Protein AF-A0A220U8T1-F1 (afdb_monomer_lite)

Sequence (322 aa):
MRNLFYLCVEGDVNKTYEYLNGLKDKTKEQAEIEKKYYSRFYQYNPDYKVSHADKWIENVINEYRYYFVEVLTKKVERSAAGANLLKRLNCYLPKDKKGTNMKGTEENLKTIFNEKGLYFIGGKVEPHYGPFIWKTTDKKTYHVDIPDTREMVQVCFLDDFLMLSWLHFATFGKVYAGGWAKEDALYCILPNYRDKLDTDVFLVSFLKHEAQHYSDYKQFPKLKGHDLEYRAKLVELIYYSDYEFMKKLLIEAVNNSNPHNYAAFIILKRLSKHFFSTDAEKRIEKWTEINYDKIRSFARKLFNEHTSMLQSQDVHTVESVI

Organism: NCBI:txid2017483

Radius of gyration: 21.33 Å; chains: 1; bounding box: 53×57×54 Å

Foldseek 3Di:
DLVLLVVCVLLALVVSLVVLVPDPDDDPVSVVVNVLCCQQAPDPNHPQFDDDPDVLVRQLLVLQSVLSSCRRHVVDDQVVSLVVSLVSLQVSADPVQRDPHDVSSQVRVQVVLVVVQKGKDWDDPPPHTWMKIAHDWDWDWDFADFLPDTDTFIEIATDHTPGQTSSCVSRVNPDGDQWAEDLHHTYGPCVVDVVPCVHCVNNQVRVRLRVLLNVLCVQQVQADLQLSLLLSLLSSLQPHPDCPSVLVLLSLCDPDPDNNNVSSVVLQQQVCCVQPVDRHDNDSVSVRVDDSVVSNVVSSVVNVVSVVVCVVDDSHHDHDDD

pLDDT: mean 94.67, std 5.96, range [52.28, 98.81]

Secondary structure (DSSP, 8-state):
-HHHHHGGGGS-SHHHHHHHHT-SS--HHHHHHHHHHIIIIISSS-S-----SSHHHHHHHHHHHHHHHHHHTTSS-HHHHHHHHHHHHGGGS-GGG--SSHHHHHHHHHHHHHHTT-EEE-SEETTEE--EEEEEEEEEEEEEE-SS-EEEEEEEEEEEEEEEHHHHHHTTTSS---EEE-SS-EEEEGGGTTT-TTSHHHIIIIIIHHHHHHHHHHH-TT--HHHHHHHHHHHHHHH-SSTHHHHHHHHH---SS-HHHHHHHHHHHHHHHHHHSSS----HHHHHTS-HHHHHHHHHHHHHHHHHHHHTS-TTT-----

Structure (mmCIF, N/CA/C/O backbone):
data_AF-A0A220U8T1-F1
#
_entry.id   AF-A0A220U8T1-F1
#
loop_
_atom_site.group_PDB
_atom_site.id
_atom_site.type_symbol
_atom_site.label_atom_id
_atom_site.label_alt_id
_atom_site.label_comp_id
_atom_site.label_asym_id
_atom_site.label_entity_id
_atom_site.label_seq_id
_atom_site.pdbx_PDB_ins_code
_atom_site.Cartn_x
_atom_site.Cartn_y
_atom_site.Cartn_z
_atom_site.occupancy
_atom_site.B_iso_or_equiv
_atom_site.auth_seq_id
_atom_site.auth_comp_id
_atom_site.auth_asym_id
_atom_site.auth_atom_id
_atom_site.pdbx_PDB_model_num
ATOM 1 N N . MET A 1 1 ? 7.478 18.170 -3.878 1.00 52.28 1 MET A N 1
ATOM 2 C CA . MET A 1 1 ? 6.360 17.931 -2.935 1.00 52.28 1 MET A CA 1
ATOM 3 C C . MET A 1 1 ? 6.085 16.467 -2.622 1.00 52.28 1 MET A C 1
ATOM 5 O O . MET A 1 1 ? 6.129 16.144 -1.449 1.00 52.28 1 MET A O 1
ATOM 9 N N . ARG A 1 2 ? 5.832 15.567 -3.593 1.00 53.75 2 ARG A N 1
ATOM 10 C CA . ARG A 1 2 ? 5.655 14.125 -3.280 1.00 53.75 2 ARG A CA 1
ATOM 11 C C . ARG A 1 2 ? 6.823 13.554 -2.461 1.00 53.75 2 ARG A C 1
ATOM 13 O O . ARG A 1 2 ? 6.584 12.870 -1.478 1.00 53.75 2 ARG A O 1
ATOM 20 N N . ASN A 1 3 ? 8.054 13.968 -2.776 1.00 63.06 3 ASN A N 1
ATOM 21 C CA . ASN A 1 3 ? 9.274 13.616 -2.031 1.00 63.06 3 ASN A CA 1
ATOM 22 C C . ASN A 1 3 ? 9.232 13.969 -0.534 1.00 63.06 3 ASN A C 1
ATOM 24 O O . ASN A 1 3 ? 9.849 13.268 0.254 1.00 63.06 3 ASN A O 1
ATOM 28 N N . LEU A 1 4 ? 8.480 15.001 -0.131 1.00 74.00 4 LEU A N 1
ATOM 29 C CA . LEU A 1 4 ? 8.313 15.364 1.279 1.00 74.00 4 LEU A CA 1
ATOM 30 C C . LEU A 1 4 ? 7.499 14.303 2.028 1.00 74.00 4 LEU A C 1
ATOM 32 O O . LEU A 1 4 ? 7.885 13.870 3.105 1.00 74.00 4 LEU A O 1
ATOM 36 N N . PHE A 1 5 ? 6.384 13.860 1.444 1.00 78.81 5 PHE A N 1
ATOM 37 C CA . PHE A 1 5 ? 5.487 12.896 2.082 1.00 78.81 5 PHE A CA 1
ATOM 38 C C . PHE A 1 5 ? 6.052 11.476 2.105 1.00 78.81 5 PHE A C 1
ATOM 40 O O . PHE A 1 5 ? 5.658 10.690 2.962 1.00 78.81 5 PHE A O 1
ATOM 47 N N . TYR A 1 6 ? 7.012 11.154 1.234 1.00 68.44 6 TYR A N 1
ATOM 48 C CA . TYR A 1 6 ? 7.736 9.884 1.318 1.00 68.44 6 TYR A CA 1
ATOM 49 C C . TYR A 1 6 ? 8.536 9.745 2.622 1.00 68.44 6 TYR A C 1
ATOM 51 O O . TYR A 1 6 ? 8.710 8.629 3.101 1.00 68.44 6 TYR A O 1
ATOM 59 N N . LEU A 1 7 ? 8.917 10.854 3.272 1.00 70.50 7 LEU A N 1
ATOM 60 C CA . LEU A 1 7 ? 9.524 10.815 4.608 1.00 70.50 7 LEU A CA 1
ATOM 61 C C . LEU A 1 7 ? 8.557 10.279 5.680 1.00 70.50 7 LEU A C 1
ATOM 63 O O . LEU A 1 7 ? 9.004 9.769 6.701 1.00 70.50 7 LEU A O 1
ATOM 67 N N . CYS A 1 8 ? 7.241 10.345 5.442 1.00 77.38 8 CYS A N 1
ATOM 68 C CA . CYS A 1 8 ? 6.230 9.789 6.342 1.00 77.38 8 CYS A CA 1
ATOM 69 C C . CYS A 1 8 ? 6.043 8.270 6.182 1.00 77.38 8 CYS A C 1
ATOM 71 O O . CYS A 1 8 ? 5.383 7.669 7.026 1.00 77.38 8 CYS A O 1
ATOM 73 N N . VAL A 1 9 ? 6.583 7.634 5.130 1.00 73.25 9 VAL A N 1
ATOM 74 C CA . VAL A 1 9 ? 6.367 6.197 4.839 1.00 73.25 9 VAL A CA 1
ATOM 75 C C . VAL A 1 9 ? 6.957 5.291 5.923 1.00 73.25 9 VAL A C 1
ATOM 77 O O . VAL A 1 9 ? 6.465 4.190 6.140 1.00 73.25 9 VAL A O 1
ATOM 80 N N . GLU A 1 10 ? 7.936 5.776 6.686 1.00 75.50 10 GLU A N 1
ATOM 81 C CA . GLU A 1 10 ? 8.475 5.070 7.858 1.00 75.50 10 GLU A CA 1
ATOM 82 C C . GLU A 1 10 ? 7.547 5.129 9.091 1.00 75.50 10 GLU A C 1
ATOM 84 O O . GLU A 1 10 ? 7.872 4.585 10.148 1.00 75.50 10 GLU A O 1
ATOM 89 N N . GLY A 1 11 ? 6.393 5.796 8.986 1.00 80.25 11 GLY A N 1
ATOM 90 C CA . GLY A 1 11 ? 5.457 5.971 10.094 1.00 80.25 11 GLY A CA 1
ATOM 91 C C . GLY A 1 11 ? 5.941 6.973 11.144 1.00 80.25 11 GLY A C 1
ATOM 92 O O . GLY A 1 11 ? 5.640 6.795 12.324 1.00 80.25 11 GLY A O 1
ATOM 93 N N . ASP A 1 12 ? 6.691 7.997 10.722 1.00 86.56 12 ASP A N 1
ATOM 94 C CA . ASP A 1 12 ? 7.224 9.080 11.557 1.00 86.56 12 ASP A CA 1
ATOM 95 C C . ASP A 1 12 ? 7.016 10.438 10.866 1.00 86.56 12 ASP A C 1
ATOM 97 O O . ASP A 1 12 ? 7.555 10.689 9.787 1.00 86.56 12 ASP A O 1
ATOM 101 N N . VAL A 1 13 ? 6.228 11.323 11.483 1.00 92.25 13 VAL A N 1
ATOM 102 C CA . VAL A 1 13 ? 5.974 12.671 10.941 1.00 92.25 13 VAL A CA 1
ATOM 103 C C . VAL A 1 13 ? 6.952 13.722 11.464 1.00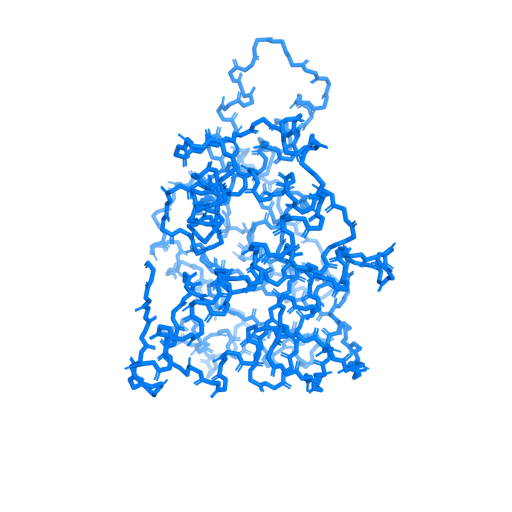 92.25 13 VAL A C 1
ATOM 105 O O . VAL A 1 13 ? 7.025 14.801 10.876 1.00 92.25 13 VAL A O 1
ATOM 108 N N . ASN A 1 14 ? 7.742 13.420 12.502 1.00 91.62 14 ASN A N 1
ATOM 109 C CA . ASN A 1 14 ? 8.670 14.382 13.103 1.00 91.62 14 ASN A CA 1
ATOM 110 C C . ASN A 1 14 ? 9.736 14.817 12.105 1.00 91.62 14 ASN A C 1
ATOM 112 O O . ASN A 1 14 ? 9.895 16.011 11.889 1.00 91.62 14 ASN A O 1
ATOM 116 N N . LYS A 1 15 ? 10.365 13.871 11.393 1.00 86.75 15 LYS A N 1
ATOM 117 C CA . LYS A 1 15 ? 11.358 14.189 10.349 1.00 86.75 15 LYS A CA 1
ATOM 118 C C . LYS A 1 15 ? 10.799 15.132 9.282 1.00 86.75 15 LYS A C 1
ATOM 120 O O . LYS A 1 15 ? 11.483 16.038 8.816 1.00 86.75 15 LYS A O 1
ATOM 125 N N . THR A 1 16 ? 9.542 14.915 8.893 1.00 88.44 16 THR A N 1
ATOM 126 C CA . THR A 1 16 ? 8.865 15.742 7.884 1.00 88.44 16 THR A CA 1
ATOM 127 C C . THR A 1 16 ? 8.618 17.151 8.418 1.00 88.44 16 THR A C 1
ATOM 129 O O . THR A 1 16 ? 8.882 18.133 7.725 1.00 88.44 16 THR A O 1
ATOM 132 N N . TYR A 1 17 ? 8.140 17.258 9.659 1.00 91.56 17 TYR A N 1
ATOM 133 C CA . TYR A 1 17 ? 7.878 18.538 10.305 1.00 91.56 17 TYR A CA 1
ATOM 134 C C . TYR A 1 17 ? 9.164 19.319 10.613 1.00 91.56 17 TYR A C 1
ATOM 136 O O . TYR A 1 17 ? 9.230 20.508 10.325 1.00 91.56 17 TYR A O 1
ATOM 144 N N . GLU A 1 18 ? 10.206 18.660 11.121 1.00 90.69 18 GLU A N 1
ATOM 145 C CA . GLU A 1 18 ? 11.529 19.243 11.376 1.00 90.69 18 GLU A CA 1
ATOM 146 C C . GLU A 1 18 ? 12.173 19.761 10.091 1.00 90.69 18 GLU A C 1
ATOM 148 O O . GLU A 1 18 ? 12.676 20.884 10.071 1.00 90.69 18 GLU A O 1
ATOM 153 N N . TYR A 1 19 ? 12.099 18.980 9.005 1.00 89.56 19 TYR A N 1
ATOM 154 C CA . TYR A 1 19 ? 12.562 19.417 7.691 1.00 89.56 19 TYR A CA 1
ATOM 155 C C . TYR A 1 19 ? 11.857 20.703 7.262 1.00 89.56 19 TYR A C 1
ATOM 157 O O . TYR A 1 19 ? 12.528 21.659 6.887 1.00 89.56 19 TYR A O 1
ATOM 165 N N . LEU A 1 20 ? 10.521 20.741 7.344 1.00 90.56 20 LEU A N 1
ATOM 166 C CA . LEU A 1 20 ? 9.751 21.933 6.996 1.00 90.56 20 LEU A CA 1
ATOM 167 C C . LEU A 1 20 ? 10.155 23.113 7.876 1.00 90.56 20 LEU A C 1
ATOM 169 O O . LEU A 1 20 ? 10.501 24.162 7.345 1.00 90.56 20 LEU A O 1
ATOM 173 N N . ASN A 1 21 ? 10.173 22.931 9.195 1.00 91.38 21 ASN A N 1
ATOM 174 C CA . ASN A 1 21 ? 10.490 23.981 10.155 1.00 91.38 21 ASN A CA 1
ATOM 175 C C . ASN A 1 21 ? 11.893 24.575 9.932 1.00 91.38 21 ASN A C 1
ATOM 177 O O . ASN A 1 21 ? 12.065 25.786 10.043 1.00 91.38 21 ASN A O 1
ATOM 181 N N . GLY A 1 22 ? 12.870 23.745 9.550 1.00 90.06 22 GLY A N 1
ATOM 182 C CA . GLY A 1 22 ? 14.255 24.148 9.293 1.00 90.06 22 GLY A CA 1
ATOM 183 C C . GLY A 1 22 ? 14.507 24.894 7.975 1.00 90.06 22 GLY A C 1
ATOM 184 O O . GLY A 1 22 ? 15.623 25.371 7.757 1.00 90.06 22 GLY A O 1
ATOM 185 N N . LEU A 1 23 ? 13.515 25.016 7.085 1.00 90.56 23 LEU A N 1
ATOM 186 C CA . LEU A 1 23 ? 13.660 25.780 5.842 1.00 90.56 23 LEU A CA 1
ATOM 187 C C . LEU A 1 23 ? 13.737 27.286 6.135 1.00 90.56 23 LEU A C 1
ATOM 189 O O . LEU A 1 23 ? 12.802 27.856 6.698 1.00 90.56 23 LEU A O 1
ATOM 193 N N . LYS A 1 24 ? 14.828 27.934 5.700 1.00 88.12 24 LYS A N 1
ATOM 194 C CA . LYS A 1 24 ? 15.018 29.391 5.827 1.00 88.12 24 LYS A CA 1
ATOM 195 C C . LYS A 1 24 ? 14.052 30.179 4.938 1.00 88.12 24 LYS A C 1
ATOM 197 O O . LYS A 1 24 ? 13.392 31.089 5.423 1.00 88.12 24 LYS A O 1
ATOM 202 N N . ASP A 1 25 ? 13.923 29.768 3.678 1.00 90.38 25 ASP A N 1
ATOM 203 C CA . ASP A 1 25 ? 13.037 30.387 2.691 1.00 90.38 25 ASP A CA 1
ATOM 204 C C . ASP A 1 25 ? 11.960 29.382 2.271 1.00 90.38 25 ASP A C 1
ATOM 206 O O . ASP A 1 25 ? 12.201 28.467 1.479 1.00 90.38 25 ASP A O 1
ATOM 210 N N . LYS A 1 26 ? 10.761 29.523 2.844 1.00 90.50 26 LYS A N 1
ATOM 211 C CA . LYS A 1 26 ? 9.611 28.664 2.536 1.00 90.50 26 LYS A CA 1
ATOM 212 C C . LYS A 1 26 ? 8.804 29.256 1.391 1.00 90.50 26 LYS A C 1
ATOM 214 O O . LYS A 1 26 ? 8.411 30.421 1.416 1.00 90.50 26 LYS A O 1
ATOM 219 N N . THR A 1 27 ? 8.461 28.419 0.420 1.00 92.50 27 THR A N 1
ATOM 220 C CA . THR A 1 27 ? 7.348 28.717 -0.489 1.00 92.50 27 THR A CA 1
ATOM 221 C C . THR A 1 27 ? 6.040 28.822 0.306 1.00 92.50 27 THR A C 1
ATOM 223 O O . THR A 1 27 ? 5.907 28.232 1.383 1.00 92.50 27 THR A O 1
ATOM 226 N N . LYS A 1 28 ? 5.039 29.530 -0.236 1.00 92.50 28 LYS A N 1
ATOM 227 C CA . LYS A 1 28 ? 3.704 29.640 0.391 1.00 92.50 28 LYS A CA 1
ATOM 228 C C . LYS A 1 28 ? 3.121 28.268 0.733 1.00 92.50 28 LYS A C 1
ATOM 230 O O . LYS A 1 28 ? 2.633 28.049 1.835 1.00 92.50 28 LYS A O 1
ATOM 235 N N . GLU A 1 29 ? 3.256 27.328 -0.191 1.00 90.06 29 GLU A N 1
ATOM 236 C CA . GLU A 1 29 ? 2.769 25.965 -0.024 1.00 90.06 29 GLU A CA 1
ATOM 237 C C . GLU A 1 29 ? 3.492 25.202 1.097 1.00 90.06 29 GLU A C 1
ATOM 239 O O . GLU A 1 29 ? 2.848 24.523 1.894 1.00 90.06 29 GLU A O 1
ATOM 244 N N . GLN A 1 30 ? 4.816 25.342 1.223 1.00 91.31 30 GLN A N 1
ATOM 245 C CA . GLN A 1 30 ? 5.562 24.730 2.331 1.00 91.31 30 GLN A CA 1
ATOM 246 C C . GLN A 1 30 ? 5.125 25.288 3.690 1.00 91.31 30 GLN A C 1
ATOM 248 O O . GLN A 1 30 ? 4.939 24.509 4.623 1.00 91.31 30 GLN A O 1
ATOM 253 N N . ALA A 1 31 ? 4.905 26.603 3.789 1.00 93.19 31 ALA A N 1
ATOM 254 C CA . ALA A 1 31 ? 4.410 27.234 5.013 1.00 93.19 31 ALA A CA 1
ATOM 255 C C . ALA A 1 31 ? 2.987 26.758 5.376 1.00 93.19 31 ALA A C 1
ATOM 257 O O . ALA A 1 31 ? 2.676 26.513 6.543 1.00 93.19 31 ALA A O 1
ATOM 258 N N . GLU A 1 32 ? 2.115 26.564 4.382 1.00 94.06 32 GLU A N 1
ATOM 259 C CA . GLU A 1 32 ? 0.779 26.000 4.601 1.00 94.06 32 GLU A CA 1
ATOM 260 C C . GLU A 1 32 ? 0.827 24.542 5.072 1.00 94.06 32 GLU A C 1
ATOM 262 O O . GLU A 1 32 ? 0.078 24.157 5.974 1.00 94.06 32 GLU A O 1
ATOM 267 N N . ILE A 1 33 ? 1.698 23.720 4.479 1.00 92.50 33 ILE A N 1
ATOM 268 C CA . ILE A 1 33 ? 1.875 22.319 4.878 1.00 92.50 33 ILE A CA 1
ATOM 269 C C . ILE A 1 33 ? 2.430 22.236 6.304 1.00 92.50 33 ILE A C 1
ATOM 271 O O . ILE A 1 33 ? 1.909 21.467 7.110 1.00 92.50 33 ILE A O 1
ATOM 275 N N . GLU A 1 34 ? 3.429 23.048 6.648 1.00 93.81 34 GLU A N 1
ATOM 276 C CA . GLU A 1 34 ? 3.973 23.144 8.007 1.00 93.81 34 GLU A CA 1
ATOM 277 C C . GLU A 1 34 ? 2.877 23.472 9.028 1.00 93.81 34 GLU A C 1
ATOM 279 O O . GLU A 1 34 ? 2.722 22.758 10.022 1.00 93.81 34 GLU A O 1
ATOM 284 N N . LYS A 1 35 ? 2.049 24.487 8.745 1.00 94.31 35 LYS A N 1
ATOM 285 C CA . LYS A 1 35 ? 0.913 24.852 9.600 1.00 94.31 35 LYS A CA 1
ATOM 286 C C . LYS A 1 35 ? -0.070 23.691 9.768 1.00 94.31 35 LYS A C 1
ATOM 288 O O . LYS A 1 35 ? -0.522 23.430 10.881 1.00 94.31 35 LYS A O 1
ATOM 293 N N . LYS A 1 36 ? -0.375 22.960 8.688 1.00 94.81 36 LYS A N 1
ATOM 294 C CA . LYS A 1 36 ? -1.242 21.770 8.738 1.00 94.81 36 LYS A CA 1
ATOM 295 C C . LYS A 1 36 ? -0.653 20.663 9.617 1.00 94.81 36 LYS A C 1
ATOM 297 O O . LYS A 1 36 ? -1.396 20.058 10.391 1.00 94.81 36 LYS A O 1
ATOM 302 N N . TYR A 1 37 ? 0.656 20.409 9.537 1.00 94.69 37 TYR A N 1
ATOM 303 C CA . TYR A 1 37 ? 1.330 19.458 10.430 1.00 94.69 37 TYR A CA 1
ATOM 304 C C . TYR A 1 37 ? 1.254 19.911 11.888 1.00 94.69 37 TYR A C 1
ATOM 306 O O . TYR A 1 37 ? 0.845 19.122 12.742 1.00 94.69 37 TYR A O 1
ATOM 314 N N . TYR A 1 38 ? 1.568 21.178 12.174 1.00 94.75 38 TYR A N 1
ATOM 315 C CA . TYR A 1 38 ? 1.462 21.727 13.526 1.00 94.75 38 TYR A CA 1
ATOM 316 C C . TYR A 1 38 ? 0.059 21.532 14.113 1.00 94.75 38 TYR A C 1
ATOM 318 O O . TYR A 1 38 ? -0.085 20.925 15.178 1.00 94.75 38 TYR A O 1
ATOM 326 N N . SER A 1 39 ? -0.977 21.953 13.383 1.00 94.88 39 SER A N 1
ATOM 327 C CA . SER A 1 39 ? -2.370 21.845 13.827 1.00 94.88 39 SER A CA 1
ATOM 328 C C . SER A 1 39 ? -2.835 20.406 14.046 1.00 94.88 39 SER A C 1
ATOM 330 O O . SER A 1 39 ? -3.569 20.151 14.994 1.00 94.88 39 SER A O 1
ATOM 332 N N . ARG A 1 40 ? -2.407 19.445 13.218 1.00 95.44 40 ARG A N 1
ATOM 333 C CA . ARG A 1 40 ? -2.836 18.042 13.349 1.00 95.44 40 ARG A CA 1
ATOM 334 C C . ARG A 1 40 ? -2.089 17.264 14.432 1.00 95.44 40 ARG A C 1
ATOM 336 O O . ARG A 1 40 ? -2.677 16.375 15.042 1.00 95.44 40 ARG A O 1
ATOM 343 N N . PHE A 1 41 ? -0.804 17.546 14.640 1.00 94.69 41 PHE A N 1
ATOM 344 C CA . PHE A 1 41 ? 0.081 16.656 15.405 1.00 94.69 41 PHE A CA 1
ATOM 345 C C . PHE A 1 41 ? 0.643 17.267 16.694 1.00 94.69 41 PHE A C 1
ATOM 347 O O . PHE A 1 41 ? 0.913 16.535 17.654 1.00 94.69 41 PHE A O 1
ATOM 354 N N . TYR A 1 42 ? 0.824 18.587 16.744 1.00 92.88 42 TYR A N 1
ATOM 355 C CA . TYR A 1 42 ? 1.622 19.236 17.793 1.00 92.88 42 TYR A CA 1
ATOM 356 C C . TYR A 1 42 ? 0.853 20.265 18.621 1.00 92.88 42 TYR A C 1
ATOM 358 O O . TYR A 1 42 ? 1.245 20.531 19.755 1.00 92.88 42 TYR A O 1
ATOM 366 N N . GLN A 1 43 ? -0.246 20.809 18.102 1.00 91.94 43 GLN A N 1
ATOM 367 C CA . GLN A 1 43 ? -1.081 21.762 18.827 1.00 91.94 43 GLN A CA 1
ATOM 368 C C . GLN A 1 43 ? -1.749 21.113 20.056 1.00 91.94 43 GLN A C 1
ATOM 370 O O . GLN A 1 43 ? -2.030 19.917 20.056 1.00 91.94 43 GLN A O 1
ATOM 375 N N . TYR A 1 44 ? -2.017 21.903 21.105 1.00 80.69 44 TYR A N 1
ATOM 376 C CA . TYR A 1 44 ? -2.601 21.418 22.368 1.00 80.69 44 TYR A CA 1
ATOM 377 C C . TYR A 1 44 ? -3.988 20.774 22.185 1.00 80.69 44 TYR A C 1
ATOM 379 O O . TYR A 1 44 ? -4.274 19.742 22.786 1.00 80.69 44 TYR A O 1
ATOM 387 N N . ASN A 1 45 ? -4.823 21.352 21.313 1.00 79.62 45 ASN A N 1
ATOM 388 C CA . ASN A 1 45 ? -6.090 20.769 20.873 1.00 79.62 45 ASN A CA 1
ATOM 389 C C . ASN A 1 45 ? -6.019 20.491 19.362 1.00 79.62 45 ASN A C 1
ATOM 391 O O . ASN A 1 45 ? -6.398 21.354 18.568 1.00 79.62 45 ASN A O 1
ATOM 395 N N . PRO A 1 46 ? -5.444 19.350 18.959 1.00 82.44 46 PRO A N 1
ATOM 396 C CA . PRO A 1 46 ? -5.125 19.090 17.564 1.00 82.44 46 PRO A CA 1
ATOM 397 C C . PRO A 1 46 ? -6.367 18.840 16.698 1.00 82.44 46 PRO A C 1
ATOM 399 O O . PRO A 1 46 ? -7.305 18.136 17.085 1.00 82.44 46 PRO A O 1
ATOM 402 N N . ASP A 1 47 ? -6.328 19.372 15.480 1.00 83.38 47 ASP A N 1
ATOM 403 C CA . ASP A 1 47 ? -7.389 19.249 14.482 1.00 83.38 47 ASP A CA 1
ATOM 404 C C . ASP A 1 47 ? -7.250 17.939 13.689 1.00 83.38 47 ASP A C 1
ATOM 406 O O . ASP A 1 47 ? -6.745 17.880 12.561 1.00 83.38 47 ASP A O 1
ATOM 410 N N . TYR A 1 48 ? -7.634 16.838 14.336 1.00 86.88 48 TYR A N 1
ATOM 411 C CA . TYR A 1 48 ? -7.726 15.530 13.690 1.00 86.88 48 TYR A CA 1
ATOM 412 C C . TYR A 1 48 ? -9.128 14.933 13.715 1.00 86.88 48 TYR A C 1
ATOM 414 O O . TYR A 1 48 ? -9.354 13.942 13.021 1.00 86.88 48 TYR A O 1
ATOM 422 N N . LYS A 1 49 ? -10.062 15.452 14.512 1.00 88.88 49 LYS A N 1
ATOM 423 C CA . LYS A 1 49 ? -11.368 14.806 14.681 1.00 88.88 49 LYS A CA 1
ATOM 424 C C . LYS A 1 49 ? -12.214 14.955 13.419 1.00 88.88 49 LYS A C 1
ATOM 426 O O . LYS A 1 49 ? -12.169 15.979 12.749 1.00 88.88 49 LYS A O 1
ATOM 431 N N . VAL A 1 50 ? -12.985 13.926 13.090 1.00 90.75 50 VAL A N 1
ATOM 432 C CA . VAL A 1 50 ? -14.092 14.052 12.130 1.00 90.75 50 VAL A CA 1
ATOM 433 C C . VAL A 1 50 ? -15.398 14.218 12.864 1.00 90.75 50 VAL A C 1
ATOM 435 O O . VAL A 1 50 ? -15.513 13.799 14.019 1.00 90.75 50 VAL A O 1
ATOM 438 N N . SER A 1 51 ? -16.383 14.752 12.145 1.00 90.19 51 SER A N 1
ATOM 439 C CA . SER A 1 51 ? -17.777 14.558 12.498 1.00 90.19 51 SER A CA 1
ATOM 440 C C . SER A 1 51 ? -18.451 13.567 11.554 1.00 90.19 51 SER A C 1
ATOM 442 O O . SER A 1 51 ? -18.136 13.517 10.365 1.00 90.19 51 SER A O 1
ATOM 444 N N . HIS A 1 52 ? -19.369 12.776 12.097 1.00 94.75 52 HIS A N 1
ATOM 445 C CA . HIS A 1 52 ? -20.222 11.864 11.354 1.00 94.75 52 HIS A CA 1
ATOM 446 C C . HIS A 1 52 ? -21.621 11.848 11.989 1.00 94.75 52 HIS A C 1
ATOM 448 O O . HIS A 1 52 ? -21.760 12.022 13.201 1.00 94.75 52 HIS A O 1
ATOM 454 N N . ALA A 1 53 ? -22.663 11.648 11.175 1.00 95.12 53 ALA A N 1
ATOM 455 C CA . ALA A 1 53 ? -24.052 11.661 11.649 1.00 95.12 53 ALA A CA 1
ATOM 456 C C . ALA A 1 53 ? -24.300 10.587 12.725 1.00 95.12 53 ALA A C 1
ATOM 458 O O . ALA A 1 53 ? -24.941 10.839 13.742 1.00 95.12 53 ALA A O 1
ATOM 459 N N . ASP A 1 54 ? -23.728 9.401 12.524 1.00 97.38 54 ASP A N 1
ATOM 460 C CA . ASP A 1 54 ? -23.659 8.360 13.545 1.00 97.38 54 ASP A CA 1
ATOM 461 C C . ASP A 1 54 ? -22.471 8.613 14.488 1.00 97.38 54 ASP A C 1
ATOM 463 O O . ASP A 1 54 ? -21.306 8.528 14.079 1.00 97.38 54 ASP A O 1
ATOM 467 N N . LYS A 1 55 ? -22.776 8.895 15.761 1.00 97.38 55 LYS A N 1
ATOM 468 C CA . LYS A 1 55 ? -21.780 9.191 16.799 1.00 97.38 55 LYS A CA 1
ATOM 469 C C . LYS A 1 55 ? -20.913 8.006 17.194 1.00 97.38 55 LYS A C 1
ATOM 471 O O . LYS A 1 55 ? -19.777 8.211 17.608 1.00 97.38 55 LYS A O 1
ATOM 476 N N . TRP A 1 56 ? -21.398 6.778 17.048 1.00 97.88 56 TRP A N 1
ATOM 477 C CA . TRP A 1 56 ? -20.568 5.604 17.293 1.00 97.88 56 TRP A CA 1
ATOM 478 C C . TRP A 1 56 ? -19.458 5.512 16.238 1.00 97.88 56 TRP A C 1
ATOM 480 O O . TRP A 1 56 ? -18.290 5.366 16.595 1.00 97.88 56 TRP A O 1
ATOM 490 N N . ILE A 1 57 ? -19.804 5.711 14.957 1.00 98.00 57 ILE A N 1
ATOM 491 C CA . ILE A 1 57 ? -18.831 5.745 13.849 1.00 98.00 57 ILE A CA 1
ATOM 492 C C . ILE A 1 57 ? -17.821 6.880 14.054 1.00 98.00 57 ILE A C 1
ATOM 494 O O . ILE A 1 57 ? -16.613 6.653 13.959 1.00 98.00 57 ILE A O 1
ATOM 498 N N . GLU A 1 58 ? -18.313 8.085 14.364 1.00 97.38 58 GLU A N 1
ATOM 499 C CA . GLU A 1 58 ? -17.485 9.263 14.655 1.00 97.38 58 GLU A CA 1
ATOM 500 C C . GLU A 1 58 ? -16.425 8.949 15.717 1.00 97.38 58 GLU A C 1
ATOM 502 O O . GLU A 1 58 ? -15.232 9.187 15.519 1.00 97.38 58 GLU A O 1
ATOM 507 N N . ASN A 1 59 ? -16.863 8.373 16.835 1.00 97.56 59 ASN A N 1
ATOM 508 C CA . ASN A 1 59 ? -16.002 8.108 17.973 1.00 97.56 59 ASN A CA 1
ATOM 509 C C . ASN A 1 59 ? -14.949 7.039 17.666 1.00 97.56 59 ASN A C 1
ATOM 511 O O . ASN A 1 59 ? -13.769 7.274 17.916 1.00 97.56 59 ASN A O 1
ATOM 515 N N . VAL A 1 60 ? -15.332 5.914 17.049 1.00 98.06 60 VAL A N 1
ATOM 516 C CA . VAL A 1 60 ? -14.383 4.846 16.686 1.00 98.06 60 VAL A CA 1
ATOM 517 C C . VAL A 1 60 ? -13.314 5.356 15.713 1.00 98.06 60 VAL A C 1
ATOM 519 O O . VAL A 1 60 ? -12.127 5.101 15.912 1.00 98.06 60 VAL A O 1
ATOM 522 N N . ILE A 1 61 ? -13.698 6.132 14.693 1.00 97.94 61 ILE A N 1
ATOM 523 C CA . ILE A 1 61 ? -12.743 6.759 13.763 1.00 97.94 61 ILE A CA 1
ATOM 524 C C . ILE A 1 61 ? -11.769 7.676 14.511 1.00 97.94 61 ILE A C 1
ATOM 526 O O . ILE A 1 61 ? -10.563 7.666 14.244 1.00 97.94 61 ILE A O 1
ATOM 530 N N . ASN A 1 62 ? -12.280 8.469 15.450 1.00 97.50 62 ASN A N 1
ATOM 531 C CA . ASN A 1 62 ? -11.468 9.406 16.212 1.00 97.50 62 ASN A CA 1
ATOM 532 C C . ASN A 1 62 ? -10.482 8.699 17.160 1.00 97.50 62 ASN A C 1
ATOM 534 O O . ASN A 1 62 ? -9.389 9.228 17.361 1.00 97.50 62 ASN A O 1
ATOM 538 N N . GLU A 1 63 ? -10.783 7.490 17.650 1.00 98.06 63 GLU A N 1
ATOM 539 C CA . GLU A 1 63 ? -9.820 6.684 18.418 1.00 98.06 63 GLU A CA 1
ATOM 540 C C . GLU A 1 63 ? -8.599 6.272 17.595 1.00 98.06 63 GLU A C 1
ATOM 542 O O . GLU A 1 63 ? -7.463 6.373 18.071 1.00 98.06 63 GLU A O 1
ATOM 547 N N . TYR A 1 64 ? -8.815 5.848 16.346 1.00 98.19 64 TYR A N 1
ATOM 548 C CA . TYR A 1 64 ? -7.717 5.543 15.430 1.00 98.19 64 TYR A CA 1
ATOM 549 C C . TYR A 1 64 ? -6.905 6.792 15.099 1.00 98.19 64 TYR A C 1
ATOM 551 O O . TYR A 1 64 ? -5.680 6.740 15.106 1.00 98.19 64 TYR A O 1
ATOM 559 N N . ARG A 1 65 ? -7.553 7.940 14.865 1.00 97.50 65 ARG A N 1
ATOM 560 C CA . ARG A 1 65 ? -6.836 9.196 14.584 1.00 97.50 65 ARG A CA 1
ATOM 561 C C . ARG A 1 65 ? -6.023 9.692 15.775 1.00 97.50 65 ARG A C 1
ATOM 563 O O . ARG A 1 65 ? -4.899 10.150 15.580 1.00 97.50 65 ARG A O 1
ATOM 570 N N . TYR A 1 66 ? -6.544 9.552 16.992 1.00 96.44 66 TYR A N 1
ATOM 571 C CA . TYR A 1 66 ? -5.774 9.829 18.202 1.00 96.44 66 TYR A CA 1
ATOM 572 C C . TYR A 1 66 ? -4.559 8.901 18.302 1.00 96.44 66 TYR A C 1
ATOM 574 O O . TYR A 1 66 ? -3.440 9.379 18.477 1.00 96.44 66 TYR A O 1
ATOM 582 N N . TYR A 1 67 ? -4.753 7.596 18.083 1.00 97.44 67 TYR A N 1
ATOM 583 C CA . TYR A 1 67 ? -3.653 6.633 18.017 1.00 97.44 67 TYR A CA 1
ATOM 584 C C . TYR A 1 67 ? -2.613 7.003 16.948 1.00 97.44 67 TYR A C 1
ATOM 586 O O . TYR A 1 67 ? -1.417 6.954 17.229 1.00 97.44 67 TYR A O 1
ATOM 594 N N . PHE A 1 68 ? -3.034 7.439 15.755 1.00 97.00 68 PHE A N 1
ATOM 595 C CA . PHE A 1 68 ? -2.114 7.891 14.708 1.00 97.00 68 PHE A CA 1
ATOM 596 C C . PHE A 1 68 ? -1.263 9.063 15.189 1.00 97.00 68 PHE A C 1
ATOM 598 O O . PHE A 1 68 ? -0.057 9.057 14.974 1.00 97.00 68 PHE A O 1
ATOM 605 N N . VAL A 1 69 ? -1.850 10.047 15.874 1.00 95.81 69 VAL A N 1
ATOM 606 C CA . VAL A 1 69 ? -1.076 11.154 16.450 1.00 95.81 69 VAL A CA 1
ATOM 607 C C . VAL A 1 69 ? -0.062 10.640 17.474 1.00 95.81 69 VAL A C 1
ATOM 609 O O . VAL A 1 69 ? 1.099 11.043 17.398 1.00 95.81 69 VAL A O 1
ATOM 612 N N . GLU A 1 70 ? -0.452 9.735 18.381 1.00 95.38 70 GLU A N 1
ATOM 613 C CA . GLU A 1 70 ? 0.452 9.142 19.382 1.00 95.38 70 GLU A CA 1
ATOM 614 C C . GLU A 1 70 ? 1.680 8.485 18.725 1.00 95.38 70 GLU A C 1
ATOM 616 O O . GLU A 1 70 ? 2.818 8.810 19.079 1.00 95.38 70 GLU A O 1
ATOM 621 N N . VAL A 1 71 ? 1.459 7.603 17.743 1.00 95.62 71 VAL A N 1
ATOM 622 C CA . VAL A 1 71 ? 2.538 6.800 17.144 1.00 95.62 71 VAL A CA 1
ATOM 623 C C . VAL A 1 71 ? 3.355 7.550 16.099 1.00 95.62 71 VAL A C 1
ATOM 625 O O . VAL A 1 71 ? 4.571 7.378 16.051 1.00 95.62 71 VAL A O 1
ATOM 628 N N . LEU A 1 72 ? 2.726 8.403 15.285 1.00 95.19 72 LEU A N 1
ATOM 629 C CA . LEU A 1 72 ? 3.417 9.139 14.222 1.00 95.19 72 LEU A CA 1
ATOM 630 C C . LEU A 1 72 ? 4.323 10.235 14.785 1.00 95.19 72 LEU A C 1
ATOM 632 O O . LEU A 1 72 ? 5.351 10.537 14.187 1.00 95.19 72 LEU A O 1
ATOM 636 N N . THR A 1 73 ? 3.960 10.819 15.930 1.00 94.38 73 THR A N 1
ATOM 637 C CA . THR A 1 73 ? 4.805 11.804 16.629 1.00 94.38 73 THR A CA 1
ATOM 638 C C . THR A 1 73 ? 5.779 11.163 17.613 1.00 94.38 73 THR A C 1
ATOM 640 O O . THR A 1 73 ? 6.566 11.876 18.231 1.00 94.38 73 THR A O 1
ATOM 643 N N . LYS A 1 74 ? 5.738 9.832 17.780 1.00 93.62 74 LYS A N 1
ATOM 644 C CA . LYS A 1 74 ? 6.543 9.082 18.760 1.00 93.62 74 LYS A CA 1
ATOM 645 C C . LYS A 1 74 ? 6.405 9.598 20.203 1.00 93.62 74 LYS A C 1
ATOM 647 O O . LYS A 1 74 ? 7.290 9.374 21.023 1.00 93.62 74 LYS A O 1
ATOM 652 N N . LYS A 1 75 ? 5.292 10.268 20.531 1.00 91.44 75 LYS A N 1
ATOM 653 C CA . LYS A 1 75 ? 4.986 10.723 21.901 1.00 91.44 75 LYS A CA 1
ATOM 654 C C . LYS A 1 75 ? 4.732 9.551 22.845 1.00 91.44 75 LYS A C 1
ATOM 656 O O . LYS A 1 75 ? 4.971 9.662 24.042 1.00 91.44 75 LYS A O 1
ATOM 661 N N . VAL A 1 76 ? 4.233 8.445 22.300 1.00 94.94 76 VAL A N 1
ATOM 662 C CA . VAL A 1 76 ? 3.986 7.196 23.018 1.00 94.94 76 VAL A CA 1
ATOM 663 C C . VAL A 1 76 ? 4.660 6.070 22.246 1.00 94.94 76 VAL A C 1
ATOM 665 O O . VAL A 1 76 ? 4.611 6.033 21.015 1.00 94.94 76 VAL A O 1
ATOM 668 N N . GLU A 1 77 ? 5.300 5.151 22.968 1.00 94.44 77 GLU A N 1
ATOM 669 C CA . GLU A 1 77 ? 5.886 3.954 22.369 1.00 94.44 77 GLU A CA 1
ATOM 670 C C . GLU A 1 77 ? 4.786 3.131 21.664 1.00 94.44 77 GLU A C 1
ATOM 672 O O . GLU A 1 77 ? 3.643 3.061 22.122 1.00 94.44 77 GLU A O 1
ATOM 677 N N . ARG A 1 78 ? 5.105 2.544 20.505 1.00 93.12 78 ARG A N 1
ATOM 678 C CA . ARG A 1 78 ? 4.128 1.928 19.597 1.00 93.12 78 ARG A CA 1
ATOM 679 C C . ARG A 1 78 ? 3.322 0.808 20.258 1.00 93.12 78 ARG A C 1
ATOM 681 O O . ARG A 1 78 ? 2.117 0.719 20.016 1.00 93.12 78 ARG A O 1
ATOM 688 N N . SER A 1 79 ? 3.954 -0.047 21.062 1.00 94.50 79 SER A N 1
ATOM 689 C CA . SER A 1 79 ? 3.264 -1.127 21.775 1.00 94.50 79 SER A CA 1
ATOM 690 C C . SER A 1 79 ? 2.307 -0.577 22.838 1.00 94.50 79 SER A C 1
ATOM 692 O O . SER A 1 79 ? 1.150 -1.002 22.890 1.00 94.50 79 SER A O 1
ATOM 694 N N . ALA A 1 80 ? 2.727 0.443 23.593 1.00 97.44 80 ALA A N 1
ATOM 695 C CA . ALA A 1 80 ? 1.882 1.115 24.579 1.00 97.44 80 ALA A CA 1
ATOM 696 C C . ALA A 1 80 ? 0.695 1.842 23.921 1.00 97.44 80 ALA A C 1
ATOM 698 O O . ALA A 1 80 ? -0.447 1.685 24.353 1.00 97.44 80 ALA A O 1
ATOM 699 N N . ALA A 1 81 ? 0.930 2.568 22.824 1.00 97.62 81 ALA A N 1
ATOM 700 C CA . ALA A 1 81 ? -0.126 3.208 22.042 1.00 97.62 81 ALA A CA 1
ATOM 701 C C . ALA A 1 81 ? -1.116 2.175 21.475 1.00 97.62 81 ALA A C 1
ATOM 703 O O . ALA A 1 81 ? -2.324 2.403 21.481 1.00 97.62 81 ALA A O 1
ATOM 704 N N . GLY A 1 82 ? -0.623 1.011 21.037 1.00 97.38 82 GLY A N 1
ATOM 705 C CA . GLY A 1 82 ? -1.458 -0.101 20.580 1.00 97.38 82 GLY A CA 1
ATOM 706 C C . GLY A 1 82 ? -2.339 -0.683 21.690 1.00 97.38 82 GLY A C 1
ATOM 707 O O . GLY A 1 82 ? -3.526 -0.926 21.466 1.00 97.38 82 GLY A O 1
ATOM 708 N N . ALA A 1 83 ? -1.796 -0.856 22.898 1.00 97.62 83 ALA A N 1
ATOM 709 C CA . ALA A 1 83 ? -2.562 -1.294 24.067 1.00 97.62 83 ALA A CA 1
ATOM 710 C C . ALA A 1 83 ? -3.623 -0.257 24.479 1.00 97.62 83 ALA A C 1
ATOM 712 O O . ALA A 1 83 ? -4.765 -0.613 24.787 1.00 97.62 83 ALA A O 1
ATOM 713 N N . ASN A 1 84 ? -3.277 1.032 24.420 1.00 98.19 84 ASN A N 1
ATOM 714 C CA . ASN A 1 84 ? -4.213 2.119 24.684 1.00 98.19 84 ASN A CA 1
ATOM 715 C C . ASN A 1 84 ? -5.342 2.156 23.646 1.00 98.19 84 ASN A C 1
ATOM 717 O O . ASN A 1 84 ? -6.509 2.245 24.029 1.00 98.19 84 ASN A O 1
ATOM 721 N N . LEU A 1 85 ? -5.019 2.026 22.353 1.00 98.50 85 LEU A N 1
ATOM 722 C CA . LEU A 1 85 ? -6.011 1.935 21.280 1.00 98.50 85 LEU A CA 1
ATOM 723 C C . LEU A 1 85 ? -6.970 0.766 21.523 1.00 98.50 85 LEU A C 1
ATOM 725 O O . LEU A 1 85 ? -8.178 0.976 21.522 1.00 98.50 85 LEU A O 1
ATOM 729 N N . LEU A 1 86 ? -6.454 -0.434 21.810 1.00 98.44 86 LEU A N 1
ATOM 730 C CA . LEU A 1 86 ? -7.276 -1.609 22.121 1.00 98.44 86 LEU A CA 1
ATOM 731 C C . LEU A 1 8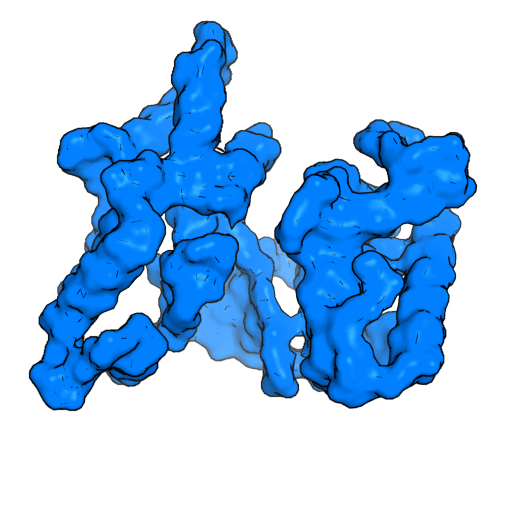6 ? -8.262 -1.328 23.265 1.00 98.44 86 LEU A C 1
ATOM 733 O O . LEU A 1 86 ? -9.456 -1.614 23.152 1.00 98.44 86 LEU A O 1
ATOM 737 N N . LYS A 1 87 ? -7.778 -0.737 24.365 1.00 98.06 87 LYS A N 1
ATOM 738 C CA . LYS A 1 87 ? -8.618 -0.390 25.518 1.00 98.06 87 LYS A CA 1
ATOM 739 C C . LYS A 1 87 ? -9.730 0.587 25.133 1.00 98.06 87 LYS A C 1
ATOM 741 O O . LYS A 1 87 ? -10.872 0.371 25.532 1.00 98.06 87 LYS A O 1
ATOM 746 N N . ARG A 1 88 ? -9.409 1.635 24.365 1.00 98.38 88 ARG A N 1
ATOM 747 C CA . ARG A 1 88 ? -10.382 2.652 23.934 1.00 98.38 88 ARG A CA 1
ATOM 748 C C . ARG A 1 88 ? -11.400 2.086 22.946 1.00 98.38 88 ARG A C 1
ATOM 750 O O . ARG A 1 88 ? -12.592 2.290 23.140 1.00 98.38 88 ARG A O 1
ATOM 757 N N . LEU A 1 89 ? -10.971 1.292 21.964 1.00 98.50 89 LEU A N 1
ATOM 758 C CA . LEU A 1 89 ? -11.871 0.621 21.018 1.00 98.50 89 LEU A CA 1
ATOM 759 C C . LEU A 1 89 ? -12.859 -0.319 21.726 1.00 98.50 89 LEU A C 1
ATOM 761 O O . LEU A 1 89 ? -14.050 -0.312 21.423 1.00 98.50 89 LEU A O 1
ATOM 765 N N . ASN A 1 90 ? -12.403 -1.057 22.742 1.00 97.94 90 ASN A N 1
ATOM 766 C CA . ASN A 1 90 ? -13.267 -1.915 23.558 1.00 97.94 90 ASN A CA 1
ATOM 767 C C . ASN A 1 90 ? -14.335 -1.150 24.365 1.00 97.94 90 ASN A C 1
ATOM 769 O O . ASN A 1 90 ? -15.278 -1.772 24.857 1.00 97.94 90 ASN A O 1
ATOM 773 N N . CYS A 1 91 ? -14.233 0.173 24.530 1.00 97.50 91 CYS A N 1
ATOM 774 C CA . CYS A 1 91 ? -15.306 0.974 25.129 1.00 97.50 91 CYS A CA 1
ATOM 775 C C . CYS A 1 91 ? -16.525 1.111 24.205 1.00 97.50 91 CYS A C 1
ATOM 777 O O . CYS A 1 91 ? -17.619 1.373 24.697 1.00 97.50 91 CYS A O 1
ATOM 779 N N . TYR A 1 92 ? -16.351 0.890 22.900 1.00 97.25 92 TYR A N 1
ATOM 780 C CA . TYR A 1 92 ? -17.409 0.984 21.891 1.00 97.25 92 TYR A CA 1
ATOM 781 C C . TYR A 1 92 ? -18.043 -0.371 21.553 1.00 97.25 92 TYR A C 1
ATOM 783 O O . TYR A 1 92 ? -18.920 -0.440 20.694 1.00 97.25 92 TYR A O 1
ATOM 791 N N . LEU A 1 93 ? -17.631 -1.443 22.236 1.00 97.06 93 LEU A N 1
ATOM 792 C CA . LEU A 1 93 ? -18.191 -2.782 22.075 1.00 97.06 93 LEU A CA 1
ATOM 793 C C . LEU A 1 93 ? -19.102 -3.153 23.261 1.00 97.06 93 LEU A C 1
ATOM 795 O O . LEU A 1 93 ? -18.783 -2.810 24.409 1.00 97.06 93 LEU A O 1
ATOM 799 N N . PRO A 1 94 ? -20.204 -3.893 23.015 1.00 93.69 94 PRO A N 1
ATOM 800 C CA . PRO A 1 94 ? -20.977 -4.551 24.068 1.00 93.69 94 PRO A CA 1
ATOM 801 C C . PRO A 1 94 ? -20.084 -5.384 24.994 1.00 93.69 94 PRO A C 1
ATOM 803 O O . PRO A 1 94 ? -19.052 -5.899 24.563 1.00 93.69 94 PRO A O 1
ATOM 806 N N . LYS A 1 95 ? -20.460 -5.521 26.274 1.00 92.38 95 LYS A N 1
ATOM 807 C CA . LYS A 1 95 ? -19.623 -6.185 27.297 1.00 92.38 95 LYS A CA 1
ATOM 808 C C . LYS A 1 95 ? -19.212 -7.607 26.898 1.00 92.38 95 LYS A C 1
ATOM 810 O O . LYS A 1 95 ? -18.061 -7.972 27.104 1.00 92.38 95 LYS A O 1
ATOM 815 N N . ASP A 1 96 ? -20.138 -8.362 26.323 1.00 93.19 96 ASP A N 1
ATOM 816 C CA . ASP A 1 96 ? -19.982 -9.731 25.820 1.00 93.19 96 ASP A CA 1
ATOM 817 C C . ASP A 1 96 ? -19.163 -9.822 24.521 1.00 93.19 96 ASP A C 1
ATOM 819 O O . ASP A 1 96 ? -18.646 -10.885 24.195 1.00 93.19 96 ASP A O 1
ATOM 823 N N . LYS A 1 97 ? -18.990 -8.702 23.806 1.00 93.44 97 LYS A N 1
ATOM 824 C CA . LYS A 1 97 ? -18.223 -8.607 22.554 1.00 93.44 97 LYS A CA 1
ATOM 825 C C . LYS A 1 97 ? -16.867 -7.913 22.720 1.00 93.44 97 LYS A C 1
ATOM 827 O O . LYS A 1 97 ? -16.212 -7.606 21.726 1.00 93.44 97 LYS A O 1
ATOM 832 N N . LYS A 1 98 ? -16.409 -7.623 23.940 1.00 94.69 98 LYS A N 1
ATOM 833 C CA . LYS A 1 98 ? -15.075 -7.029 24.133 1.00 94.69 98 LYS A CA 1
ATOM 834 C C . LYS A 1 98 ? -13.988 -8.047 23.791 1.00 94.69 98 LYS A C 1
ATOM 836 O O . LYS A 1 98 ? -13.982 -9.154 24.320 1.00 94.69 98 LYS A O 1
ATOM 841 N N . GLY A 1 99 ? -13.059 -7.661 22.922 1.00 92.12 99 GLY A N 1
ATOM 842 C CA . GLY A 1 99 ? -11.924 -8.502 22.545 1.00 92.12 99 GLY A CA 1
ATOM 843 C C . GLY A 1 99 ? -10.784 -8.418 23.563 1.00 92.12 99 GLY A C 1
ATOM 844 O O . GLY A 1 99 ? -10.555 -7.376 24.179 1.00 92.12 99 GLY A O 1
ATOM 845 N N . THR A 1 100 ? -10.032 -9.508 23.723 1.00 94.25 100 THR A N 1
ATOM 846 C CA . THR A 1 100 ? -8.805 -9.548 24.546 1.00 94.25 100 THR A CA 1
ATOM 847 C C . THR A 1 100 ? -7.562 -9.086 23.784 1.00 94.25 100 THR A C 1
ATOM 849 O O . THR A 1 100 ? -6.522 -8.825 24.384 1.00 94.25 100 THR A O 1
ATOM 852 N N . ASN A 1 101 ? -7.659 -8.973 22.459 1.00 96.56 101 ASN A N 1
ATOM 853 C CA . ASN A 1 101 ? -6.593 -8.547 21.562 1.00 96.56 101 ASN A CA 1
ATOM 854 C C . ASN A 1 101 ? -7.170 -7.737 20.390 1.00 96.56 101 ASN A C 1
ATOM 856 O O . ASN A 1 101 ? -8.384 -7.722 20.178 1.00 96.56 101 ASN A O 1
ATOM 860 N N . MET A 1 102 ? -6.292 -7.085 19.618 1.00 97.19 102 MET A N 1
ATOM 861 C CA . MET A 1 102 ? -6.715 -6.208 18.522 1.00 97.19 102 MET A CA 1
ATOM 862 C C . MET A 1 102 ? -7.547 -6.939 17.469 1.00 97.19 102 MET A C 1
ATOM 864 O O . MET A 1 102 ? -8.591 -6.432 17.080 1.00 97.19 102 MET A O 1
ATOM 868 N N . LYS A 1 103 ? -7.134 -8.146 17.063 1.00 96.94 103 LYS A N 1
ATOM 869 C CA . LYS A 1 103 ? -7.834 -8.926 16.036 1.00 96.94 103 LYS A CA 1
ATOM 870 C C . LYS A 1 103 ? -9.294 -9.179 16.426 1.00 96.94 103 LYS A C 1
ATOM 872 O O . LYS A 1 103 ? -10.187 -8.839 15.660 1.00 96.94 103 LYS A O 1
ATOM 877 N N . GLY A 1 104 ? -9.538 -9.703 17.629 1.00 96.75 104 GLY A N 1
ATOM 878 C CA . GLY A 1 104 ? -10.899 -9.978 18.101 1.00 96.75 104 GLY A CA 1
ATOM 879 C C . GLY A 1 104 ? -11.735 -8.707 18.290 1.00 96.75 104 GLY A C 1
ATOM 880 O O . GLY A 1 104 ? -12.909 -8.675 17.930 1.00 96.75 104 GLY A O 1
ATOM 881 N N . THR A 1 105 ? -11.135 -7.627 18.804 1.00 98.12 105 THR A N 1
ATOM 882 C CA . THR A 1 105 ? -11.816 -6.326 18.919 1.00 98.12 105 THR A CA 1
ATOM 883 C C . THR A 1 105 ? -12.209 -5.783 17.543 1.00 98.12 105 THR A C 1
ATOM 885 O O . THR A 1 105 ? -13.347 -5.361 17.358 1.00 98.12 105 THR A O 1
ATOM 888 N N . GLU A 1 106 ? -11.315 -5.836 16.558 1.00 98.12 106 GLU A N 1
ATOM 889 C CA . GLU A 1 106 ? -11.566 -5.361 15.195 1.00 98.12 106 GLU A CA 1
ATOM 890 C C . GLU A 1 106 ? -12.562 -6.234 14.419 1.00 98.12 106 GLU A C 1
ATOM 892 O O . GLU A 1 106 ? -13.351 -5.701 13.643 1.00 98.12 106 GLU A O 1
ATOM 897 N N . GLU A 1 107 ? -12.605 -7.547 14.658 1.00 97.56 107 GLU A N 1
ATOM 898 C CA . GLU A 1 107 ? -13.644 -8.441 14.117 1.00 97.56 107 GLU A CA 1
ATOM 899 C C . GLU A 1 107 ? -15.044 -8.082 14.652 1.00 97.56 107 GLU A C 1
ATOM 901 O O . GLU A 1 107 ? -16.024 -8.045 13.899 1.00 97.56 107 GLU A O 1
ATOM 906 N N . ASN A 1 108 ? -15.143 -7.724 15.934 1.00 97.94 108 ASN A N 1
ATOM 907 C CA . ASN A 1 108 ? -16.401 -7.268 16.524 1.00 97.94 108 ASN A CA 1
ATOM 908 C C . ASN A 1 108 ? -16.794 -5.862 16.041 1.00 97.94 108 ASN A C 1
ATOM 910 O O . ASN A 1 108 ? -17.967 -5.631 15.742 1.00 97.94 108 ASN A O 1
ATOM 914 N N . LEU A 1 109 ? -15.831 -4.945 15.880 1.00 98.25 109 LEU A N 1
ATOM 915 C CA . LEU A 1 109 ? -16.073 -3.642 15.245 1.00 98.25 109 LEU A CA 1
ATOM 916 C C . LEU A 1 109 ? -16.556 -3.811 13.804 1.00 98.25 109 LEU A C 1
ATOM 918 O O . LEU A 1 109 ? -17.517 -3.155 13.408 1.00 98.25 109 LEU A O 1
ATOM 922 N N . LYS A 1 110 ? -15.936 -4.718 13.039 1.00 98.31 110 LYS A N 1
ATOM 923 C CA . LYS A 1 110 ? -16.324 -5.029 11.660 1.00 98.31 110 LYS A CA 1
ATOM 924 C C . LYS A 1 110 ? -17.793 -5.416 11.559 1.00 98.31 110 LYS A C 1
ATOM 926 O O . LYS A 1 110 ? -18.478 -4.944 10.659 1.00 98.31 110 LYS A O 1
ATOM 931 N N . THR A 1 111 ? -18.282 -6.233 12.489 1.00 97.75 111 THR A N 1
ATOM 932 C CA . THR A 1 111 ? -19.697 -6.630 12.528 1.00 97.75 111 THR A CA 1
ATOM 933 C C . THR A 1 111 ? -20.614 -5.412 12.676 1.00 97.75 111 THR A C 1
ATOM 935 O O . THR A 1 111 ? -21.552 -5.260 11.901 1.00 97.75 111 THR A O 1
ATOM 938 N N . ILE A 1 112 ? -20.295 -4.492 13.591 1.00 98.06 112 ILE A N 1
ATOM 939 C CA . ILE A 1 112 ? -21.102 -3.282 13.825 1.00 98.06 112 ILE A CA 1
ATOM 940 C C . ILE A 1 112 ? -21.011 -2.304 12.643 1.00 98.06 112 ILE A C 1
ATOM 942 O O . ILE A 1 112 ? -22.013 -1.702 12.264 1.00 98.06 112 ILE A O 1
ATOM 946 N N . PHE A 1 113 ? -19.834 -2.139 12.029 1.00 98.38 113 PHE A N 1
ATOM 947 C CA . PHE A 1 113 ? -19.702 -1.336 10.808 1.00 98.38 113 PHE A CA 1
ATOM 948 C C . PHE A 1 113 ? -20.558 -1.904 9.671 1.00 98.38 113 PHE A C 1
ATOM 950 O O . PHE A 1 113 ? -21.290 -1.142 9.038 1.00 98.38 113 PHE A O 1
ATOM 957 N N . ASN A 1 114 ? -20.544 -3.228 9.478 1.00 98.00 114 ASN A N 1
ATOM 958 C CA . ASN A 1 114 ? -21.354 -3.890 8.457 1.00 98.00 114 ASN A CA 1
ATOM 959 C C . ASN A 1 114 ? -22.859 -3.675 8.696 1.00 98.00 114 ASN A C 1
ATOM 961 O O . ASN A 1 114 ? -23.580 -3.349 7.757 1.00 98.00 114 ASN A O 1
ATOM 965 N N . GLU A 1 115 ? -23.331 -3.790 9.944 1.00 97.56 115 GLU A N 1
ATOM 966 C CA . GLU A 1 115 ? -24.725 -3.487 10.326 1.00 97.56 115 GLU A CA 1
ATOM 967 C C . GLU A 1 115 ? -25.114 -2.029 10.021 1.00 97.56 115 GLU A C 1
ATOM 969 O O . GLU A 1 115 ? -26.276 -1.731 9.751 1.00 97.56 115 GLU A O 1
ATOM 974 N N . LYS A 1 116 ? -24.136 -1.117 10.024 1.00 97.56 116 LYS A N 1
ATOM 975 C CA . LYS A 1 116 ? -24.297 0.303 9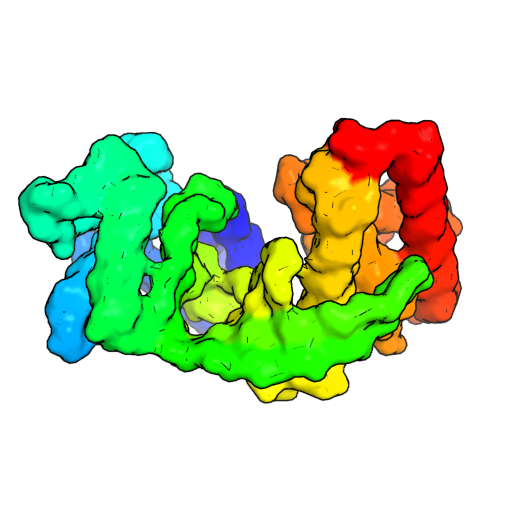.676 1.00 97.56 116 LYS A CA 1
ATOM 976 C C . LYS A 1 116 ? -24.078 0.598 8.185 1.00 97.56 116 LYS A C 1
ATOM 978 O O . LYS A 1 116 ? -24.034 1.765 7.801 1.00 97.56 116 LYS A O 1
ATOM 983 N N . GLY A 1 117 ? -23.946 -0.431 7.346 1.00 97.56 117 GLY A N 1
ATOM 984 C CA . GLY A 1 117 ? -23.771 -0.291 5.898 1.00 97.56 117 GLY A CA 1
ATOM 985 C C . GLY A 1 117 ? -22.372 0.157 5.470 1.00 97.56 117 GLY A C 1
ATOM 986 O O . GLY A 1 117 ? -22.227 0.771 4.415 1.00 97.56 117 GLY A O 1
ATOM 987 N N . LEU A 1 118 ? -21.351 -0.110 6.287 1.00 98.38 118 LEU A N 1
ATOM 988 C CA . LEU A 1 118 ? -19.949 0.182 5.995 1.00 98.38 118 LEU A CA 1
ATOM 989 C C . LEU A 1 118 ? -19.120 -1.095 6.051 1.00 98.38 118 LEU A C 1
ATOM 991 O O . LEU A 1 118 ? -19.273 -1.916 6.948 1.00 98.38 118 LEU A O 1
ATOM 995 N N . TYR A 1 119 ? -18.170 -1.217 5.141 1.00 98.25 119 TYR A N 1
ATOM 996 C CA . TYR A 1 119 ? -17.146 -2.242 5.202 1.00 98.25 119 TYR A CA 1
ATOM 997 C C . TYR A 1 119 ? -15.996 -1.800 6.106 1.00 98.25 119 TYR A C 1
ATOM 999 O O . TYR A 1 119 ? -15.644 -0.620 6.176 1.00 98.25 119 TYR A O 1
ATOM 1007 N N . PHE A 1 120 ? -15.379 -2.775 6.771 1.00 98.06 120 PHE A N 1
ATOM 1008 C CA . PHE A 1 120 ? -14.246 -2.562 7.662 1.00 98.06 120 PHE A CA 1
ATOM 1009 C C . PHE A 1 120 ? -13.203 -3.672 7.492 1.00 98.06 120 PHE A C 1
ATOM 1011 O O . PHE A 1 120 ? -13.520 -4.867 7.551 1.00 98.06 120 PHE A O 1
ATOM 1018 N N . ILE A 1 121 ? -11.941 -3.272 7.334 1.00 96.75 121 ILE A N 1
ATOM 1019 C CA . ILE A 1 121 ? -10.770 -4.148 7.435 1.00 96.75 121 ILE A CA 1
ATOM 1020 C C . ILE A 1 121 ? -9.808 -3.532 8.445 1.00 96.75 121 ILE A C 1
ATOM 1022 O O . ILE A 1 121 ? -9.279 -2.449 8.207 1.00 96.75 121 ILE A O 1
ATOM 1026 N N . GLY A 1 122 ? -9.604 -4.235 9.559 1.00 96.19 122 GLY A N 1
ATOM 1027 C CA . GLY A 1 122 ? -8.618 -3.899 10.584 1.00 96.19 122 GLY A CA 1
ATOM 1028 C C . GLY A 1 122 ? -7.237 -4.484 10.292 1.00 96.19 122 GLY A C 1
ATOM 1029 O O . GLY A 1 122 ? -6.970 -4.998 9.206 1.00 96.19 122 GLY A O 1
ATOM 1030 N N . GLY A 1 123 ? -6.372 -4.445 11.296 1.00 95.56 123 GLY A N 1
ATOM 1031 C CA . GLY A 1 123 ? -5.012 -4.953 11.246 1.00 95.56 123 GLY A CA 1
ATOM 1032 C C . GLY A 1 123 ? -3.967 -3.856 11.087 1.00 95.56 123 GLY A C 1
ATOM 1033 O O . GLY A 1 123 ? -4.239 -2.652 11.172 1.00 95.56 123 GLY A O 1
ATOM 1034 N N . LYS A 1 124 ? -2.722 -4.299 10.905 1.00 93.31 124 LYS A N 1
ATOM 1035 C CA . LYS A 1 124 ? -1.592 -3.407 10.668 1.00 93.31 124 LYS A CA 1
ATOM 1036 C C . LYS A 1 124 ? -1.405 -3.191 9.181 1.00 93.31 124 LYS A C 1
ATOM 1038 O O . LYS A 1 124 ? -1.268 -4.142 8.419 1.00 93.31 124 LYS A O 1
ATOM 1043 N N . VAL A 1 125 ? -1.312 -1.924 8.813 1.00 90.25 125 VAL A N 1
ATOM 1044 C CA . VAL A 1 125 ? -0.593 -1.518 7.613 1.00 90.25 125 VAL A CA 1
ATOM 1045 C C . VAL A 1 125 ? 0.774 -1.136 8.141 1.00 90.25 125 VAL A C 1
ATOM 1047 O O . VAL A 1 125 ? 0.885 -0.127 8.833 1.00 90.25 125 VAL A O 1
ATOM 1050 N N . GLU A 1 126 ? 1.777 -1.994 7.954 1.00 86.75 126 GLU A N 1
ATOM 1051 C CA . GLU A 1 126 ? 3.054 -1.820 8.648 1.00 86.75 126 GLU A CA 1
ATOM 1052 C C . GLU A 1 126 ? 3.576 -0.374 8.493 1.00 86.75 126 GLU A C 1
ATOM 1054 O O . GLU A 1 126 ? 3.590 0.157 7.381 1.00 86.75 126 GLU A O 1
ATOM 1059 N N . PRO A 1 127 ? 3.945 0.293 9.603 1.00 89.44 127 PRO A N 1
ATOM 1060 C CA . PRO A 1 127 ? 4.203 -0.315 10.907 1.00 89.44 127 PRO A CA 1
ATOM 1061 C C . PRO A 1 127 ? 3.077 -0.219 11.959 1.00 89.44 127 PRO A C 1
ATOM 1063 O O . PRO A 1 127 ? 3.243 -0.703 13.084 1.00 89.44 127 PRO A O 1
ATOM 1066 N N . HIS A 1 128 ? 1.957 0.437 11.649 1.00 94.75 128 HIS A N 1
ATOM 1067 C CA . HIS A 1 128 ? 0.945 0.828 12.641 1.00 94.75 128 HIS A CA 1
ATOM 1068 C C . HIS A 1 128 ? -0.412 0.171 12.365 1.00 94.75 128 HIS A C 1
ATOM 1070 O O . HIS A 1 128 ? -0.730 -0.184 11.229 1.00 94.75 128 HIS A O 1
ATOM 1076 N N . TYR A 1 129 ? -1.251 0.026 13.397 1.00 96.88 129 TYR A N 1
ATOM 1077 C CA . TYR A 1 129 ? -2.663 -0.301 13.162 1.00 96.88 129 TYR A CA 1
ATOM 1078 C C . TYR A 1 129 ? -3.303 0.806 12.331 1.00 96.88 129 TYR A C 1
ATOM 1080 O O . TYR A 1 129 ? -2.971 1.974 12.510 1.00 96.88 129 TYR A O 1
ATOM 1088 N N . GLY A 1 130 ? -4.206 0.469 11.422 1.00 96.12 130 GLY A N 1
ATOM 1089 C CA . GLY A 1 130 ? -4.847 1.492 10.609 1.00 96.12 130 GLY A CA 1
ATOM 1090 C C . GLY A 1 130 ? -5.855 0.885 9.653 1.00 96.12 130 GLY A C 1
ATOM 1091 O O . GLY A 1 130 ? -5.443 0.372 8.610 1.00 96.12 130 GLY A O 1
ATOM 1092 N N . PRO A 1 131 ? -7.151 0.938 9.988 1.00 97.44 131 PRO A N 1
ATOM 1093 C CA . PRO A 1 131 ? -8.158 0.238 9.229 1.00 97.44 131 PRO A CA 1
ATOM 1094 C C . PRO A 1 131 ? -8.474 0.959 7.922 1.00 97.44 131 PRO A C 1
ATOM 1096 O O . PRO A 1 131 ? -8.280 2.172 7.768 1.00 97.44 131 PRO A O 1
ATOM 1099 N N . PHE A 1 132 ? -9.040 0.188 7.007 1.00 98.19 132 PHE A N 1
ATOM 1100 C CA . PHE A 1 132 ? -9.774 0.697 5.862 1.00 98.19 132 PHE A CA 1
ATOM 1101 C C . PHE A 1 132 ? -11.265 0.626 6.181 1.00 98.19 132 PHE A C 1
ATOM 1103 O O . PHE A 1 132 ? -11.764 -0.430 6.576 1.00 98.19 132 PHE A O 1
ATOM 1110 N N . ILE A 1 133 ? -11.962 1.753 6.030 1.00 98.25 133 ILE A N 1
ATOM 1111 C CA . ILE A 1 133 ? -13.401 1.874 6.292 1.00 98.25 133 ILE A CA 1
ATOM 1112 C C . ILE A 1 133 ? -14.032 2.585 5.105 1.00 98.25 133 ILE A C 1
ATOM 1114 O O . ILE A 1 133 ? -13.650 3.719 4.806 1.00 98.25 133 ILE A O 1
ATOM 1118 N N . TRP A 1 134 ? -14.974 1.933 4.433 1.00 98.25 134 TRP A N 1
ATOM 1119 C CA . TRP A 1 134 ? -15.555 2.423 3.182 1.00 98.25 134 TRP A CA 1
ATOM 1120 C C . TRP A 1 134 ? -16.997 1.956 3.016 1.00 98.25 134 TRP A C 1
ATOM 1122 O O . TRP A 1 134 ? -17.449 1.070 3.739 1.00 98.25 134 TRP A O 1
ATOM 1132 N N . LYS A 1 135 ? -17.736 2.569 2.092 1.00 98.19 135 LYS A N 1
ATOM 1133 C CA . LYS A 1 135 ? -19.171 2.304 1.929 1.00 98.19 135 LYS A CA 1
ATOM 1134 C C . LYS A 1 135 ? -19.486 1.471 0.695 1.00 98.19 135 LYS A C 1
ATOM 1136 O O . LYS A 1 135 ? -20.288 0.547 0.780 1.00 98.19 135 LYS A O 1
ATOM 1141 N N . THR A 1 136 ? -18.849 1.769 -0.432 1.00 98.12 136 THR A N 1
ATOM 1142 C CA . THR A 1 136 ? -19.267 1.233 -1.732 1.00 98.12 136 THR A CA 1
ATOM 1143 C C . THR A 1 136 ? -18.223 0.262 -2.269 1.00 98.12 136 THR A C 1
ATOM 1145 O O . THR A 1 136 ? -17.026 0.539 -2.222 1.00 98.12 136 THR A O 1
ATOM 1148 N N . THR A 1 137 ? -18.675 -0.900 -2.745 1.00 98.06 137 THR A N 1
ATOM 1149 C CA . THR A 1 137 ? -17.820 -1.889 -3.413 1.00 98.06 137 THR A CA 1
ATOM 1150 C C . THR A 1 137 ? -18.473 -2.334 -4.709 1.00 98.06 137 THR A C 1
ATOM 1152 O O . THR A 1 137 ? -19.464 -3.062 -4.670 1.00 98.06 137 THR A O 1
ATOM 1155 N N . ASP A 1 138 ? -17.873 -1.970 -5.836 1.00 97.94 138 ASP A N 1
ATOM 1156 C CA . ASP A 1 138 ? -18.264 -2.480 -7.149 1.00 97.94 138 ASP A CA 1
ATOM 1157 C C . ASP A 1 138 ? -17.323 -3.596 -7.592 1.00 97.94 138 ASP A C 1
ATOM 1159 O O . ASP A 1 138 ? -16.154 -3.633 -7.214 1.00 97.94 138 ASP A O 1
ATOM 1163 N N . LYS A 1 139 ? -17.818 -4.535 -8.398 1.00 98.12 139 LYS A N 1
ATOM 1164 C CA . LYS A 1 139 ? -17.038 -5.695 -8.845 1.00 98.12 139 LYS A CA 1
ATOM 1165 C C . LYS A 1 139 ? -17.011 -5.783 -10.358 1.00 98.12 139 LYS A C 1
ATOM 1167 O O . LYS A 1 139 ? -18.047 -5.670 -11.006 1.00 98.12 139 LYS A O 1
ATOM 1172 N N . LYS A 1 140 ? -15.834 -6.057 -10.918 1.00 98.12 140 LYS A N 1
ATOM 1173 C CA . LYS A 1 140 ? -15.667 -6.315 -12.352 1.00 98.12 140 LYS A CA 1
ATOM 1174 C C . LYS A 1 140 ? -14.620 -7.392 -12.592 1.00 98.12 140 LYS A C 1
ATOM 1176 O O . LYS A 1 140 ? -13.566 -7.385 -11.965 1.00 98.12 140 LYS A O 1
ATOM 1181 N N . THR A 1 141 ? -14.900 -8.299 -13.518 1.00 98.31 141 THR A N 1
ATOM 1182 C CA . THR A 1 141 ? -13.937 -9.320 -13.942 1.00 98.31 141 THR A CA 1
ATOM 1183 C C . THR A 1 141 ? -13.014 -8.764 -15.020 1.00 98.31 141 THR A C 1
ATOM 1185 O O . THR A 1 141 ? -13.468 -8.093 -15.948 1.00 98.31 141 THR A O 1
ATOM 1188 N N . TYR A 1 142 ? -11.724 -9.063 -14.902 1.00 98.19 142 TYR A N 1
ATOM 1189 C CA . TYR A 1 142 ? -10.693 -8.735 -15.879 1.00 98.19 142 TYR A CA 1
ATOM 1190 C C . TYR A 1 142 ? -9.948 -9.999 -16.309 1.00 98.19 142 TYR A C 1
ATOM 1192 O O . TYR A 1 142 ? -9.700 -10.890 -15.499 1.00 98.19 142 TYR A O 1
ATOM 1200 N N . HIS A 1 143 ? -9.557 -10.042 -17.583 1.00 97.81 143 HIS A N 1
ATOM 1201 C CA . HIS A 1 143 ? -8.574 -10.993 -18.095 1.00 97.81 143 HIS A CA 1
ATOM 1202 C C . HIS A 1 143 ? -7.251 -10.256 -18.257 1.00 97.81 143 HIS A C 1
ATOM 1204 O O . HIS A 1 143 ? -7.162 -9.325 -19.058 1.00 97.81 143 HIS A O 1
ATOM 1210 N N . VAL A 1 144 ? -6.250 -10.645 -17.478 1.00 98.06 144 VAL A N 1
ATOM 1211 C CA . VAL A 1 144 ? -4.992 -9.916 -17.353 1.00 98.06 144 VAL A CA 1
ATOM 1212 C C . VAL A 1 144 ? -3.861 -10.787 -17.865 1.00 98.06 144 VAL A C 1
ATOM 1214 O O . VAL A 1 144 ? -3.542 -11.818 -17.279 1.00 98.06 144 VAL A O 1
ATOM 1217 N N . ASP A 1 145 ? -3.245 -10.354 -18.960 1.00 97.75 145 ASP A N 1
ATOM 1218 C CA . ASP A 1 145 ? -2.035 -10.991 -19.470 1.00 97.75 145 ASP A CA 1
ATOM 1219 C C . ASP A 1 145 ? -0.844 -10.556 -18.606 1.00 97.75 145 ASP A C 1
ATOM 1221 O O . ASP A 1 145 ? -0.497 -9.371 -18.550 1.00 97.75 145 ASP A O 1
ATOM 1225 N N . ILE A 1 146 ? -0.223 -11.507 -17.920 1.00 97.12 146 ILE A N 1
ATOM 1226 C CA . ILE A 1 146 ? 1.037 -11.345 -17.188 1.00 97.12 146 ILE A CA 1
ATOM 1227 C C . ILE A 1 146 ? 2.109 -12.201 -17.893 1.00 97.12 146 ILE A C 1
ATOM 1229 O O . ILE A 1 146 ? 1.801 -12.850 -18.889 1.00 97.12 146 ILE A O 1
ATOM 1233 N N . PRO A 1 147 ? 3.399 -12.128 -17.523 1.00 96.75 147 PRO A N 1
ATOM 1234 C CA . PRO A 1 147 ? 4.466 -12.808 -18.256 1.00 96.75 147 PRO A CA 1
ATOM 1235 C C . PRO A 1 147 ? 4.246 -14.283 -18.588 1.00 96.75 147 PRO A C 1
ATOM 1237 O O . PRO A 1 147 ? 4.469 -14.672 -19.731 1.00 96.75 147 PRO A O 1
ATOM 1240 N N . ASP A 1 148 ? 3.810 -15.063 -17.602 1.00 90.94 148 ASP A N 1
ATOM 1241 C CA . ASP A 1 148 ? 3.796 -16.526 -17.693 1.00 90.94 148 ASP A CA 1
ATOM 1242 C C . ASP A 1 148 ? 2.405 -17.084 -18.010 1.00 90.94 148 ASP A C 1
ATOM 1244 O O . ASP A 1 148 ? 2.259 -18.257 -18.344 1.00 90.94 148 ASP A O 1
ATOM 1248 N N . THR A 1 149 ? 1.361 -16.269 -17.861 1.00 94.88 149 THR A N 1
ATOM 1249 C CA . THR A 1 149 ? -0.022 -16.740 -17.906 1.00 94.88 149 THR A CA 1
ATOM 1250 C C . THR A 1 149 ? -1.003 -15.595 -18.145 1.00 94.88 149 THR A C 1
ATOM 1252 O O . THR A 1 149 ? -0.662 -14.411 -18.091 1.00 94.88 149 THR A O 1
ATOM 1255 N N . ARG A 1 150 ? -2.258 -15.966 -18.386 1.00 96.69 150 ARG A N 1
ATOM 1256 C CA . ARG A 1 150 ? -3.402 -15.065 -18.416 1.00 96.69 150 ARG A CA 1
ATOM 1257 C C . ARG A 1 150 ? -4.296 -15.364 -17.221 1.00 96.69 150 ARG A C 1
ATOM 1259 O O . ARG A 1 150 ? -4.954 -16.401 -17.186 1.00 96.69 150 ARG A O 1
ATOM 1266 N N . GLU A 1 151 ? -4.352 -14.445 -16.265 1.00 95.62 151 GLU A N 1
ATOM 1267 C CA . GLU A 1 151 ? -5.198 -14.589 -15.080 1.00 95.62 151 GLU A CA 1
ATOM 1268 C C . GLU A 1 151 ? -6.592 -14.009 -15.334 1.00 95.62 151 GLU A C 1
ATOM 1270 O O . GLU A 1 151 ? -6.751 -12.927 -15.904 1.00 95.62 151 GLU A O 1
ATOM 1275 N N . MET A 1 152 ? -7.621 -14.718 -14.876 1.00 96.94 152 MET A N 1
ATOM 1276 C CA . MET A 1 152 ? -8.969 -14.172 -14.751 1.00 96.94 152 MET A CA 1
ATOM 1277 C C . MET A 1 152 ? -9.167 -13.748 -13.298 1.00 96.94 152 MET A C 1
ATOM 1279 O O . MET A 1 152 ? -9.215 -14.594 -12.408 1.00 96.94 152 MET A O 1
ATOM 1283 N N . VAL A 1 153 ? -9.286 -12.443 -13.062 1.00 97.00 153 VAL A N 1
ATOM 1284 C CA . VAL A 1 153 ? -9.362 -11.865 -11.714 1.00 97.00 153 VAL A CA 1
ATOM 1285 C C . VAL A 1 153 ? -10.635 -11.053 -11.536 1.00 97.00 153 VAL A C 1
ATOM 1287 O O . VAL A 1 153 ? -11.058 -10.320 -12.431 1.00 97.00 153 VAL A O 1
ATOM 1290 N N . GLN A 1 154 ? -11.245 -11.154 -10.357 1.00 98.31 154 GLN A N 1
ATOM 1291 C CA . GLN A 1 154 ? -12.270 -10.210 -9.926 1.00 98.31 154 GLN A CA 1
ATOM 1292 C C . GLN A 1 154 ? -11.582 -9.005 -9.284 1.00 98.31 154 GLN A C 1
ATOM 1294 O O . GLN A 1 154 ? -10.799 -9.165 -8.353 1.00 98.31 154 GLN A O 1
ATOM 1299 N N . VAL A 1 155 ? -11.887 -7.802 -9.764 1.00 98.56 155 VAL A N 1
ATOM 1300 C CA . VAL A 1 155 ? -11.461 -6.542 -9.151 1.00 98.56 155 VAL A CA 1
ATOM 1301 C C . VAL A 1 155 ? -12.635 -5.962 -8.370 1.00 98.56 155 VAL A C 1
ATOM 1303 O O . VAL A 1 155 ? -13.684 -5.671 -8.946 1.00 98.56 155 VAL A O 1
ATOM 1306 N N . CYS A 1 156 ? -12.449 -5.802 -7.063 1.00 98.44 156 CYS A N 1
ATOM 1307 C CA . CYS A 1 156 ? -13.337 -5.108 -6.141 1.00 98.44 156 CYS A CA 1
ATOM 1308 C C . CYS A 1 156 ? -12.899 -3.640 -6.037 1.00 98.44 156 CYS A C 1
ATOM 1310 O O . CYS A 1 156 ? -11.893 -3.335 -5.399 1.00 98.44 156 CYS A O 1
ATOM 1312 N N . PHE A 1 157 ? -13.639 -2.730 -6.660 1.00 98.44 157 PHE A N 1
ATOM 1313 C CA . PHE A 1 157 ? -13.437 -1.289 -6.573 1.00 98.44 157 PHE A CA 1
ATOM 1314 C C . PHE A 1 157 ? -14.065 -0.745 -5.296 1.00 98.44 157 PHE A C 1
ATOM 1316 O O . PHE A 1 157 ? -15.284 -0.678 -5.172 1.00 98.44 157 PHE A O 1
ATOM 1323 N N . LEU A 1 158 ? -13.212 -0.377 -4.348 1.00 98.38 158 LEU A N 1
ATOM 1324 C CA . LEU A 1 158 ? -13.585 0.175 -3.055 1.00 98.38 158 LEU A CA 1
ATOM 1325 C C . LEU A 1 158 ? -13.686 1.695 -3.169 1.00 98.38 158 LEU A C 1
ATOM 1327 O O . LEU A 1 158 ? -12.774 2.333 -3.704 1.00 98.38 158 LEU A O 1
ATOM 1331 N N . ASP A 1 159 ? -14.763 2.272 -2.649 1.00 97.94 159 ASP A N 1
ATOM 1332 C CA . ASP A 1 159 ? -15.052 3.699 -2.759 1.00 97.94 159 ASP A CA 1
ATOM 1333 C C . ASP A 1 159 ? -15.811 4.241 -1.537 1.00 97.94 159 ASP A C 1
ATOM 1335 O O . ASP A 1 159 ? -16.233 3.487 -0.653 1.00 97.94 159 ASP A O 1
ATOM 1339 N N . ASP A 1 160 ? -15.989 5.563 -1.489 1.00 96.75 160 ASP A N 1
ATOM 1340 C CA . ASP A 1 160 ? -16.681 6.277 -0.411 1.00 96.75 160 ASP A CA 1
ATOM 1341 C C . ASP A 1 160 ? -16.033 6.006 0.958 1.00 96.75 160 ASP A C 1
ATOM 1343 O O . ASP A 1 160 ? -16.666 5.572 1.927 1.00 96.75 160 ASP A O 1
ATOM 1347 N N . PHE A 1 161 ? -14.718 6.221 1.024 1.00 96.81 161 PHE A N 1
ATOM 1348 C CA . PHE A 1 161 ? -13.921 5.961 2.218 1.00 96.81 161 PHE A CA 1
ATOM 1349 C C . PHE A 1 161 ? -14.194 6.957 3.347 1.00 96.81 161 PHE A C 1
ATOM 1351 O O . PHE A 1 161 ? -14.115 8.172 3.171 1.00 96.81 161 PHE A O 1
ATOM 1358 N N . LEU A 1 162 ? -14.371 6.421 4.555 1.00 96.50 162 LEU A N 1
ATOM 1359 C CA . LEU A 1 162 ? -14.277 7.171 5.808 1.00 96.50 162 LEU A CA 1
ATOM 1360 C C . LEU A 1 162 ? -12.849 7.159 6.376 1.00 96.50 162 LEU A C 1
ATOM 1362 O O . LEU A 1 162 ? -12.438 8.098 7.065 1.00 96.50 162 LEU A O 1
ATOM 1366 N N . MET A 1 163 ? -12.077 6.101 6.096 1.00 96.44 163 MET A N 1
ATOM 1367 C CA . MET A 1 163 ? -10.687 5.974 6.537 1.00 96.44 163 MET A CA 1
ATOM 1368 C C . MET A 1 163 ? -9.846 5.136 5.569 1.00 96.44 163 MET A C 1
ATOM 1370 O O . MET A 1 163 ? -10.233 4.032 5.199 1.00 96.44 163 MET A O 1
ATOM 1374 N N . LEU A 1 164 ? -8.664 5.657 5.226 1.00 96.44 164 LEU A N 1
ATOM 1375 C CA . LEU A 1 164 ? -7.646 5.034 4.368 1.00 96.44 164 LEU A CA 1
ATOM 1376 C C . LEU A 1 164 ? -6.335 4.798 5.146 1.00 96.44 164 LEU A C 1
ATOM 1378 O O . LEU A 1 164 ? -5.243 5.114 4.675 1.00 96.44 164 LEU A O 1
ATOM 1382 N N . SER A 1 165 ? -6.444 4.264 6.365 1.00 96.06 165 SER A N 1
ATOM 1383 C CA . SER A 1 165 ? -5.310 3.990 7.256 1.00 96.06 165 SER A CA 1
ATOM 1384 C C . SER A 1 165 ? -4.456 5.225 7.635 1.00 96.06 165 SER A C 1
ATOM 1386 O O . SER A 1 165 ? -4.809 6.385 7.385 1.00 96.06 165 SER A O 1
ATOM 1388 N N . TRP A 1 166 ? -3.334 4.980 8.317 1.00 95.44 166 TRP A N 1
ATOM 1389 C CA . TRP A 1 166 ? -2.502 6.006 8.950 1.00 95.44 166 TRP A CA 1
ATOM 1390 C C . TRP A 1 166 ? -1.687 6.833 7.948 1.00 95.44 166 TRP A C 1
ATOM 1392 O O . TRP A 1 166 ? -1.466 8.015 8.201 1.00 95.44 166 TRP A O 1
ATOM 1402 N N . LEU A 1 167 ? -1.258 6.273 6.808 1.00 93.62 167 LEU A N 1
ATOM 1403 C CA . LEU A 1 167 ? -0.424 7.005 5.840 1.00 93.62 167 LEU A CA 1
ATOM 1404 C C . LEU A 1 167 ? -1.233 8.075 5.096 1.00 93.62 167 LEU A C 1
ATOM 1406 O O . LEU A 1 167 ? -0.767 9.206 4.933 1.00 93.62 167 LEU A O 1
ATOM 1410 N N . HIS A 1 168 ? -2.490 7.768 4.757 1.00 95.12 168 HIS A N 1
ATOM 1411 C CA . HIS A 1 168 ? -3.437 8.760 4.248 1.00 95.12 168 HIS A CA 1
ATOM 1412 C C . HIS A 1 168 ? -3.605 9.914 5.244 1.00 95.12 168 HIS A C 1
ATOM 1414 O O . HIS A 1 168 ? -3.576 11.091 4.878 1.00 95.12 168 HIS A O 1
ATOM 1420 N N . PHE A 1 169 ? -3.751 9.583 6.531 1.00 95.44 169 PHE A N 1
ATOM 1421 C CA . PHE A 1 169 ? -3.869 10.572 7.597 1.00 95.44 169 PHE A CA 1
ATOM 1422 C C . PHE A 1 169 ? -2.585 11.403 7.773 1.00 95.44 169 PHE A C 1
ATOM 1424 O O . PHE A 1 169 ? -2.662 12.629 7.874 1.00 95.44 169 PHE A O 1
ATOM 1431 N N . ALA A 1 170 ? -1.413 10.765 7.746 1.00 94.25 170 ALA A N 1
ATOM 1432 C CA . ALA A 1 170 ? -0.102 11.400 7.892 1.00 94.25 170 ALA A CA 1
ATOM 1433 C C . ALA A 1 170 ? 0.211 12.402 6.774 1.00 94.25 170 ALA A C 1
ATOM 1435 O O . ALA A 1 170 ? 0.904 13.390 6.999 1.00 94.25 170 ALA A O 1
ATOM 1436 N N . THR A 1 171 ? -0.315 12.153 5.575 1.00 93.31 171 THR A N 1
ATOM 1437 C CA . THR A 1 171 ? 0.033 12.899 4.359 1.00 93.31 171 THR A CA 1
ATOM 1438 C C . THR A 1 171 ? -1.109 13.756 3.828 1.00 93.31 171 THR A C 1
ATOM 1440 O O . THR A 1 171 ? -1.053 14.223 2.695 1.00 93.31 171 THR A O 1
ATOM 1443 N N . PHE A 1 172 ? -2.161 13.982 4.623 1.00 92.81 172 PHE A N 1
ATOM 1444 C CA . PHE A 1 172 ? -3.328 14.779 4.214 1.00 92.81 172 PHE A CA 1
ATOM 1445 C C . PHE A 1 172 ? -3.973 14.268 2.910 1.00 92.81 172 PHE A C 1
ATOM 1447 O O . PHE A 1 172 ? -4.394 15.058 2.066 1.00 92.81 172 PHE A O 1
ATOM 1454 N N . GLY A 1 173 ? -4.013 12.944 2.745 1.00 91.31 173 GLY A N 1
ATOM 1455 C CA . GLY A 1 173 ? -4.568 12.268 1.575 1.00 91.31 173 GLY A CA 1
ATOM 1456 C C . GLY A 1 173 ? -3.690 12.313 0.327 1.00 91.31 173 GLY A C 1
ATOM 1457 O O . GLY A 1 173 ? -4.179 12.067 -0.770 1.00 91.31 173 GLY A O 1
ATOM 1458 N N . LYS A 1 174 ? -2.400 12.651 0.456 1.00 89.56 174 LYS A N 1
ATOM 1459 C CA . LYS A 1 174 ? -1.477 12.714 -0.689 1.00 89.56 174 LYS A CA 1
ATOM 1460 C C . LYS A 1 174 ? -0.808 11.381 -1.010 1.00 89.56 174 LYS A C 1
ATOM 1462 O O . LYS A 1 174 ? -0.432 11.180 -2.162 1.00 89.56 174 LYS A O 1
ATOM 1467 N N . VAL A 1 175 ? -0.645 10.504 -0.020 1.00 87.94 175 VAL A N 1
ATOM 1468 C CA . VAL A 1 175 ? -0.051 9.170 -0.175 1.00 87.94 175 VAL A CA 1
ATOM 1469 C C . VAL A 1 175 ? -0.874 8.160 0.613 1.00 87.94 175 VAL A C 1
ATOM 1471 O O . VAL A 1 175 ? -1.174 8.372 1.787 1.00 87.94 175 VAL A O 1
ATOM 1474 N N . TYR A 1 176 ? -1.250 7.070 -0.042 1.00 89.44 176 TYR A N 1
ATOM 1475 C CA . TYR A 1 176 ? -1.966 5.940 0.539 1.00 89.44 176 TYR A CA 1
ATOM 1476 C C . TYR A 1 176 ? -1.857 4.734 -0.400 1.00 89.44 176 TYR A C 1
ATOM 1478 O O . TYR A 1 176 ? -1.369 4.871 -1.522 1.00 89.44 176 TYR A O 1
ATOM 1486 N N . ALA A 1 177 ? -2.264 3.554 0.072 1.00 89.31 177 ALA A N 1
ATOM 1487 C CA . ALA A 1 177 ? -2.203 2.326 -0.717 1.00 89.31 177 ALA A CA 1
ATOM 1488 C C . ALA A 1 177 ? -3.009 2.449 -2.023 1.00 89.31 177 ALA A C 1
ATOM 1490 O O . ALA A 1 177 ? -4.074 3.064 -2.041 1.00 89.31 177 ALA A O 1
ATOM 1491 N N . GLY A 1 178 ? -2.503 1.855 -3.106 1.00 92.06 178 GLY A N 1
ATOM 1492 C CA . GLY A 1 178 ? -3.238 1.714 -4.368 1.00 92.06 178 GLY A CA 1
ATOM 1493 C C . GLY A 1 178 ? -4.324 0.643 -4.276 1.00 92.06 178 GLY A C 1
ATOM 1494 O O . GLY A 1 178 ? -5.461 0.831 -4.698 1.00 92.06 178 GLY A O 1
ATOM 1495 N N . GLY A 1 179 ? -3.990 -0.463 -3.630 1.00 94.75 179 GLY A N 1
ATOM 1496 C CA . GLY A 1 179 ? -4.855 -1.611 -3.455 1.00 94.75 179 GLY A CA 1
ATOM 1497 C C . GLY A 1 179 ? -4.036 -2.788 -2.954 1.00 94.75 179 GLY A C 1
ATOM 1498 O O . GLY A 1 179 ? -2.949 -2.576 -2.416 1.00 94.75 179 GLY A O 1
ATOM 1499 N N . TRP A 1 180 ? -4.590 -3.988 -3.065 1.00 94.94 180 TRP A N 1
ATOM 1500 C CA . TRP A 1 180 ? -3.895 -5.225 -2.716 1.00 94.94 180 TRP A CA 1
ATOM 1501 C C . TRP A 1 180 ? -4.562 -6.439 -3.370 1.00 94.94 180 TRP A C 1
ATOM 1503 O O . TRP A 1 180 ? -5.777 -6.453 -3.602 1.00 94.94 180 TRP A O 1
ATOM 1513 N N . ALA A 1 181 ? -3.791 -7.494 -3.593 1.00 94.75 181 ALA A N 1
ATOM 1514 C CA . ALA A 1 181 ? -4.285 -8.818 -3.941 1.00 94.75 181 ALA A CA 1
ATOM 1515 C C . ALA A 1 181 ? -4.619 -9.654 -2.693 1.00 94.75 181 ALA A C 1
ATOM 1517 O O . ALA A 1 181 ? -3.986 -9.550 -1.641 1.00 94.75 181 ALA A O 1
ATOM 1518 N N . LYS A 1 182 ? -5.618 -10.525 -2.821 1.00 92.50 182 LYS A N 1
ATOM 1519 C CA . LYS A 1 182 ? -5.887 -11.657 -1.923 1.00 92.50 182 LYS A CA 1
ATOM 1520 C C . LYS A 1 182 ? -6.139 -12.906 -2.757 1.00 92.50 182 LYS A C 1
ATOM 1522 O O . LYS A 1 182 ? -6.287 -12.816 -3.968 1.00 92.50 182 LYS A O 1
ATOM 1527 N N . GLU A 1 183 ? -6.245 -14.060 -2.107 1.00 88.00 183 GLU A N 1
ATOM 1528 C CA . GLU A 1 183 ? -6.536 -15.346 -2.759 1.00 88.00 183 GLU A CA 1
ATOM 1529 C C . GLU A 1 183 ? -7.834 -15.341 -3.595 1.00 88.00 183 GLU A C 1
ATOM 1531 O O . GLU A 1 183 ? -7.957 -16.109 -4.548 1.00 88.00 183 GLU A O 1
ATOM 1536 N N . ASP A 1 184 ? -8.798 -14.473 -3.269 1.00 91.69 184 ASP A N 1
ATOM 1537 C CA . ASP A 1 184 ? -10.118 -14.411 -3.907 1.00 91.69 184 ASP A CA 1
ATOM 1538 C C . ASP A 1 184 ? -10.246 -13.335 -4.996 1.00 91.69 184 ASP A C 1
ATOM 1540 O O . ASP A 1 184 ? -10.919 -13.551 -6.005 1.00 91.69 184 ASP A O 1
ATOM 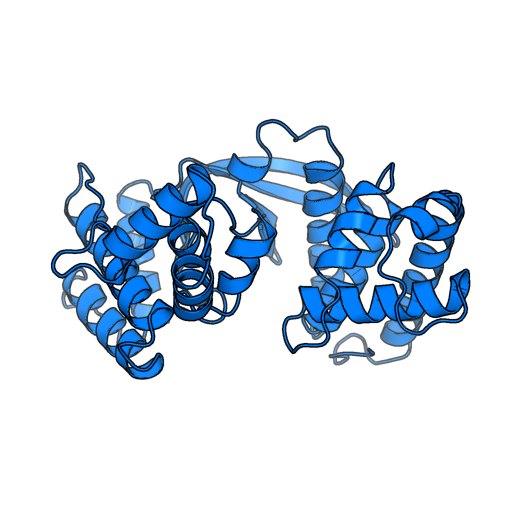1544 N N . ALA A 1 185 ? -9.643 -12.164 -4.794 1.00 96.56 185 ALA A N 1
ATOM 1545 C CA . ALA A 1 185 ? -9.858 -10.994 -5.637 1.00 96.56 185 ALA A CA 1
ATOM 1546 C C . ALA A 1 185 ? -8.736 -9.959 -5.488 1.00 96.56 185 ALA A C 1
ATOM 1548 O O . ALA A 1 185 ? -7.946 -9.980 -4.542 1.00 96.56 185 ALA A O 1
ATOM 1549 N N . LEU A 1 186 ? -8.721 -8.997 -6.408 1.00 98.12 186 LEU A N 1
ATOM 1550 C CA . LEU A 1 186 ? -7.931 -7.775 -6.298 1.00 98.12 186 LEU A CA 1
ATOM 1551 C C . LEU A 1 186 ? -8.807 -6.674 -5.703 1.00 98.12 186 LEU A C 1
ATOM 1553 O O . LEU A 1 186 ? -9.948 -6.490 -6.121 1.00 98.12 186 LEU A O 1
ATOM 1557 N N . TYR A 1 187 ? -8.288 -5.919 -4.747 1.00 98.12 187 TYR A N 1
ATOM 1558 C CA . TYR A 1 187 ? -9.014 -4.862 -4.054 1.00 98.12 187 TYR A CA 1
ATOM 1559 C C . TYR A 1 187 ? -8.411 -3.516 -4.448 1.00 98.12 187 TYR A C 1
ATOM 1561 O O . TYR A 1 187 ? -7.296 -3.188 -4.055 1.00 98.12 187 TYR A O 1
ATOM 1569 N N . CYS A 1 188 ? -9.139 -2.748 -5.255 1.00 98.31 188 CYS A N 1
ATOM 1570 C CA . CYS A 1 188 ? -8.713 -1.462 -5.799 1.00 98.31 188 CYS A CA 1
ATOM 1571 C C . CYS A 1 188 ? -9.243 -0.316 -4.940 1.00 98.31 188 CYS A C 1
ATOM 1573 O O . CYS A 1 188 ? -10.456 -0.186 -4.784 1.00 98.31 188 CYS A O 1
ATOM 1575 N N . ILE A 1 189 ? -8.380 0.584 -4.465 1.00 97.44 189 ILE A N 1
ATOM 1576 C CA . ILE A 1 189 ? -8.820 1.847 -3.859 1.00 97.44 189 ILE A CA 1
ATOM 1577 C C . ILE A 1 189 ? -9.171 2.817 -4.996 1.00 97.44 189 ILE A C 1
ATOM 1579 O O . ILE A 1 189 ? -8.313 3.539 -5.503 1.00 97.44 189 ILE A O 1
ATOM 1583 N N . LEU A 1 190 ? -10.438 2.811 -5.432 1.00 97.06 190 LEU A N 1
ATOM 1584 C CA . LEU A 1 190 ? -10.906 3.510 -6.638 1.00 97.06 190 LEU A CA 1
ATOM 1585 C C . LEU A 1 190 ? -10.558 5.011 -6.683 1.00 97.06 190 LEU A C 1
ATOM 1587 O O . LEU A 1 190 ? -10.193 5.478 -7.764 1.00 97.06 190 LEU A O 1
ATOM 1591 N N . PRO A 1 191 ? -10.583 5.778 -5.572 1.00 95.38 191 PRO A N 1
ATOM 1592 C CA . PRO A 1 191 ? -10.175 7.183 -5.595 1.00 95.38 191 PRO A CA 1
ATOM 1593 C C . PRO A 1 191 ? -8.777 7.459 -6.178 1.00 95.38 191 PRO A C 1
ATOM 1595 O O . PRO A 1 191 ? -8.553 8.558 -6.677 1.00 95.38 191 PRO A O 1
ATOM 1598 N N . ASN A 1 192 ? -7.856 6.485 -6.178 1.00 92.94 192 ASN A N 1
ATOM 1599 C CA . ASN A 1 192 ? -6.539 6.633 -6.813 1.00 92.94 192 ASN A CA 1
ATOM 1600 C C . ASN A 1 192 ? -6.569 6.577 -8.349 1.00 92.94 192 ASN A C 1
ATOM 1602 O O . ASN A 1 192 ? -5.640 7.072 -8.995 1.00 92.94 192 ASN A O 1
ATOM 1606 N N . TYR A 1 193 ? -7.603 5.959 -8.923 1.00 96.25 193 TYR A N 1
ATOM 1607 C CA . TYR A 1 193 ? -7.629 5.544 -10.328 1.00 96.25 193 TYR A CA 1
ATOM 1608 C C . TYR A 1 193 ? -8.856 6.015 -11.101 1.00 96.25 193 TYR A C 1
ATOM 1610 O O . TYR A 1 193 ? -8.933 5.738 -12.293 1.00 96.25 193 TYR A O 1
ATOM 1618 N N . ARG A 1 194 ? -9.824 6.684 -10.458 1.00 94.81 194 ARG A N 1
ATOM 1619 C CA . ARG A 1 194 ? -11.131 7.010 -11.059 1.00 94.81 194 ARG A CA 1
ATOM 1620 C C . ARG A 1 194 ? -11.019 7.678 -12.433 1.00 94.81 194 ARG A C 1
ATOM 1622 O O . ARG A 1 194 ? -11.802 7.375 -13.323 1.00 94.81 194 ARG A O 1
ATOM 1629 N N . ASP A 1 195 ? -10.044 8.561 -12.594 1.00 96.06 195 ASP A N 1
ATOM 1630 C CA . ASP A 1 195 ? -9.751 9.331 -13.804 1.00 96.06 195 ASP A CA 1
ATOM 1631 C C . ASP A 1 195 ? -8.678 8.687 -14.706 1.00 96.06 195 ASP A C 1
ATOM 1633 O O . ASP A 1 195 ? -8.178 9.335 -15.618 1.00 96.06 195 ASP A O 1
ATOM 1637 N N . LYS A 1 196 ? -8.272 7.443 -14.418 1.00 96.25 196 LYS A N 1
ATOM 1638 C CA . LYS A 1 196 ? -7.077 6.784 -14.979 1.00 96.25 196 LYS A CA 1
ATOM 1639 C C . LYS A 1 196 ? -7.280 5.307 -15.314 1.00 96.25 196 LYS A C 1
ATOM 1641 O O . LYS A 1 196 ? -6.295 4.598 -15.525 1.00 96.25 196 LYS A O 1
ATOM 1646 N N . LEU A 1 197 ? -8.524 4.823 -15.327 1.00 96.75 197 LEU A N 1
ATOM 1647 C CA . LEU A 1 197 ? -8.853 3.400 -15.507 1.00 96.75 197 LEU A CA 1
ATOM 1648 C C . LEU A 1 197 ? -8.427 2.827 -16.871 1.00 96.75 197 LEU A C 1
ATOM 1650 O O . LEU A 1 197 ? -8.348 1.612 -17.027 1.00 96.75 197 LEU A O 1
ATOM 1654 N N . ASP A 1 198 ? -8.161 3.682 -17.849 1.00 96.69 198 ASP A N 1
ATOM 1655 C CA . ASP A 1 198 ? -7.696 3.364 -19.200 1.00 96.69 198 ASP A CA 1
ATOM 1656 C C . ASP A 1 198 ? -6.196 3.639 -19.409 1.00 96.69 198 ASP A C 1
ATOM 1658 O O . ASP A 1 198 ? -5.675 3.432 -20.501 1.00 96.69 198 ASP A O 1
ATOM 1662 N N . THR A 1 199 ? -5.488 4.065 -18.362 1.00 97.56 199 THR A N 1
ATOM 1663 C CA . THR A 1 199 ? -4.055 4.390 -18.409 1.00 97.56 199 THR A CA 1
ATOM 1664 C C . THR A 1 199 ? -3.206 3.300 -17.762 1.00 97.56 199 THR A C 1
ATOM 1666 O O . THR A 1 199 ? -3.694 2.516 -16.941 1.00 97.56 199 THR A O 1
ATOM 1669 N N . ASP A 1 200 ? -1.900 3.308 -18.033 1.00 97.50 200 ASP A N 1
ATOM 1670 C CA . ASP A 1 200 ? -0.941 2.386 -17.409 1.00 97.50 200 ASP A CA 1
ATOM 1671 C C . ASP A 1 200 ? -0.887 2.513 -15.879 1.00 97.50 200 ASP A C 1
ATOM 1673 O O . ASP A 1 200 ? -0.577 1.542 -15.185 1.00 97.50 200 ASP A O 1
ATOM 1677 N N . VAL A 1 201 ? -1.272 3.663 -15.316 1.00 95.88 201 VAL A N 1
ATOM 1678 C CA . VAL A 1 201 ? -1.391 3.839 -13.860 1.00 95.88 201 VAL A CA 1
ATOM 1679 C C . VAL A 1 201 ? -2.367 2.823 -13.262 1.00 95.88 201 VAL A C 1
ATOM 1681 O O . VAL A 1 201 ? -2.090 2.269 -12.200 1.00 95.88 201 VAL A O 1
ATOM 1684 N N . PHE A 1 202 ? -3.484 2.543 -13.935 1.00 97.94 202 PHE A N 1
ATOM 1685 C CA . PHE A 1 202 ? -4.410 1.494 -13.517 1.00 97.94 202 PHE A CA 1
ATOM 1686 C C . PHE A 1 202 ? -4.072 0.148 -14.162 1.00 97.94 202 PHE A C 1
ATOM 1688 O O . PHE A 1 202 ? -3.908 -0.842 -13.456 1.00 97.94 202 PHE A O 1
ATOM 1695 N N . LEU A 1 203 ? -3.956 0.092 -15.491 1.00 98.25 203 LEU A N 1
ATOM 1696 C CA . LEU A 1 203 ? -3.837 -1.163 -16.239 1.00 98.25 203 LEU A CA 1
ATOM 1697 C C . LEU A 1 203 ? -2.543 -1.920 -15.930 1.00 98.25 203 LEU A C 1
ATOM 1699 O O . LEU A 1 203 ? -2.528 -3.150 -15.966 1.00 98.25 203 LEU A O 1
ATOM 1703 N N . VAL A 1 204 ? -1.467 -1.202 -15.612 1.00 98.25 204 VAL A N 1
ATOM 1704 C CA . VAL A 1 204 ? -0.156 -1.791 -15.343 1.00 98.25 204 VAL A CA 1
ATOM 1705 C C . VAL A 1 204 ? 0.174 -1.712 -13.855 1.00 98.25 204 VAL A C 1
ATOM 1707 O O . VAL A 1 204 ? 0.286 -2.753 -13.209 1.00 98.25 204 VAL A O 1
ATOM 1710 N N . SER A 1 205 ? 0.260 -0.501 -13.296 1.00 97.00 205 SER A N 1
ATOM 1711 C CA . SER A 1 205 ? 0.698 -0.283 -11.907 1.00 97.00 205 SER A CA 1
ATOM 1712 C C . SER A 1 205 ? -0.265 -0.794 -10.837 1.00 97.00 205 SER A C 1
ATOM 1714 O O . SER A 1 205 ? 0.158 -0.959 -9.698 1.00 97.00 205 SER A O 1
ATOM 1716 N N . PHE A 1 206 ? -1.535 -1.029 -11.169 1.00 98.19 206 PHE A N 1
ATOM 1717 C CA . PHE A 1 206 ? -2.462 -1.729 -10.282 1.00 98.19 206 PHE A CA 1
ATOM 1718 C C . PHE A 1 206 ? -2.798 -3.110 -10.836 1.00 98.19 206 PHE A C 1
ATOM 1720 O O . PHE A 1 206 ? -2.444 -4.119 -10.244 1.00 98.19 206 PHE A O 1
ATOM 1727 N N . LEU A 1 207 ? -3.454 -3.179 -11.993 1.00 98.38 207 LEU A N 1
ATOM 1728 C CA . LEU A 1 207 ? -4.100 -4.405 -12.446 1.00 98.38 207 LEU A CA 1
ATOM 1729 C C . LEU A 1 207 ? -3.096 -5.524 -12.745 1.00 98.38 207 LEU A C 1
ATOM 1731 O O . LEU A 1 207 ? -3.258 -6.624 -12.226 1.00 98.38 207 LEU A O 1
ATOM 1735 N N . LYS A 1 208 ? -2.055 -5.268 -13.547 1.00 98.56 208 LYS A N 1
ATOM 1736 C CA . LYS A 1 208 ? -1.022 -6.282 -13.830 1.00 98.56 208 LYS A CA 1
ATOM 1737 C C . LYS A 1 208 ? -0.119 -6.556 -12.629 1.00 98.56 208 LYS A C 1
ATOM 1739 O O . LYS A 1 208 ? 0.242 -7.709 -12.421 1.00 98.56 208 LYS A O 1
ATOM 1744 N N . HIS A 1 209 ? 0.216 -5.531 -11.845 1.00 98.25 209 HIS A N 1
ATOM 1745 C CA . HIS A 1 209 ? 0.995 -5.676 -10.613 1.00 98.25 209 HIS A CA 1
ATOM 1746 C C . HIS A 1 209 ? 0.295 -6.620 -9.618 1.00 98.25 209 HIS A C 1
ATOM 1748 O O . HIS A 1 209 ? 0.843 -7.648 -9.230 1.00 98.25 209 HIS A O 1
ATOM 1754 N N . GLU A 1 210 ? -0.960 -6.337 -9.276 1.00 98.19 210 GLU A N 1
ATOM 1755 C CA . GLU A 1 210 ? -1.727 -7.141 -8.322 1.00 98.19 210 GLU A CA 1
ATOM 1756 C C . GLU A 1 210 ? -2.128 -8.507 -8.906 1.00 98.19 210 GLU A C 1
ATOM 1758 O O . GLU A 1 210 ? -2.172 -9.501 -8.183 1.00 98.19 210 GLU A O 1
ATOM 1763 N N . ALA A 1 211 ? -2.352 -8.610 -10.224 1.00 98.06 211 ALA A N 1
ATOM 1764 C CA . ALA A 1 211 ? -2.533 -9.907 -10.883 1.00 98.06 211 ALA A CA 1
ATOM 1765 C C . ALA A 1 211 ? -1.269 -10.782 -10.812 1.00 98.06 211 ALA A C 1
ATOM 1767 O O . ALA A 1 211 ? -1.382 -12.003 -10.704 1.00 98.06 211 ALA A O 1
ATOM 1768 N N . GLN A 1 212 ? -0.073 -10.182 -10.828 1.00 98.31 212 GLN A N 1
ATOM 1769 C CA . GLN A 1 212 ? 1.173 -10.918 -10.622 1.00 98.31 212 GLN A CA 1
ATOM 1770 C C . GLN A 1 212 ? 1.240 -11.493 -9.203 1.00 98.31 212 GLN A C 1
ATOM 1772 O O . GLN A 1 212 ? 1.490 -12.687 -9.061 1.00 98.31 212 GLN A O 1
ATOM 1777 N N . HIS A 1 213 ? 0.927 -10.705 -8.169 1.00 97.12 213 HIS A N 1
ATOM 1778 C CA . HIS A 1 213 ? 0.819 -11.222 -6.798 1.00 97.12 213 HIS A CA 1
ATOM 1779 C C . HIS A 1 213 ? -0.216 -12.339 -6.677 1.00 97.12 213 HIS A C 1
ATOM 1781 O O . HIS A 1 213 ? 0.063 -13.384 -6.094 1.00 97.12 213 HIS A O 1
ATOM 1787 N N . TYR A 1 214 ? -1.390 -12.148 -7.277 1.00 96.69 214 TYR A N 1
ATOM 1788 C CA . TYR A 1 214 ? -2.457 -13.143 -7.301 1.00 96.69 214 TYR A CA 1
ATOM 1789 C C . TYR A 1 214 ? -2.014 -14.477 -7.918 1.00 96.69 214 TYR A C 1
ATOM 1791 O O . TYR A 1 214 ? -2.324 -15.545 -7.390 1.00 96.69 214 TYR A O 1
ATOM 1799 N N . SER A 1 215 ? -1.258 -14.419 -9.015 1.00 96.88 215 SER A N 1
ATOM 1800 C CA . SER A 1 215 ? -0.643 -15.590 -9.637 1.00 96.88 215 SER A CA 1
ATOM 1801 C C . SER A 1 215 ? 0.442 -16.205 -8.745 1.00 96.88 215 SER A C 1
ATOM 1803 O O . SER A 1 215 ? 0.470 -17.420 -8.548 1.00 96.88 215 SER A O 1
ATOM 1805 N N . ASP A 1 216 ? 1.319 -15.384 -8.165 1.00 96.69 216 ASP A N 1
ATOM 1806 C CA . ASP A 1 216 ? 2.433 -15.853 -7.338 1.00 96.69 216 ASP A CA 1
ATOM 1807 C C . ASP A 1 216 ? 1.964 -16.517 -6.038 1.00 96.69 216 ASP A C 1
ATOM 1809 O O . ASP A 1 216 ? 2.562 -17.507 -5.629 1.00 96.69 216 ASP A O 1
ATOM 1813 N N . TYR A 1 217 ? 0.853 -16.081 -5.434 1.00 95.31 217 TYR A N 1
ATOM 1814 C CA . TYR A 1 217 ? 0.261 -16.771 -4.279 1.00 95.31 217 TYR A CA 1
ATOM 1815 C C . TYR A 1 217 ? -0.136 -18.221 -4.583 1.00 95.31 217 TYR A C 1
ATOM 1817 O O . TYR A 1 217 ? -0.099 -19.068 -3.691 1.00 95.31 217 TYR A O 1
ATOM 1825 N N . LYS A 1 218 ? -0.490 -18.523 -5.838 1.00 94.31 218 LYS A N 1
ATOM 1826 C CA . LYS A 1 218 ? -0.826 -19.882 -6.284 1.00 94.31 218 LYS A CA 1
ATOM 1827 C C . LYS A 1 218 ? 0.426 -20.677 -6.643 1.00 94.31 218 LYS A C 1
ATOM 1829 O O . LYS A 1 218 ? 0.531 -21.844 -6.279 1.00 94.31 218 LYS A O 1
ATOM 1834 N N . GLN A 1 219 ? 1.348 -20.055 -7.380 1.00 95.06 219 GLN A N 1
ATOM 1835 C CA . GLN A 1 219 ? 2.538 -20.728 -7.910 1.00 95.06 219 GLN A CA 1
ATOM 1836 C C . GLN A 1 219 ? 3.621 -20.945 -6.845 1.00 95.06 219 GLN A C 1
ATOM 1838 O O . GLN A 1 219 ? 4.277 -21.982 -6.850 1.00 95.06 219 GLN A O 1
ATOM 1843 N N . PHE A 1 220 ? 3.781 -19.995 -5.921 1.00 96.50 220 PHE A N 1
ATOM 1844 C CA . PHE A 1 220 ? 4.819 -19.982 -4.889 1.00 96.50 220 PHE A CA 1
ATOM 1845 C C . PHE A 1 220 ? 4.220 -19.582 -3.523 1.00 96.50 220 PHE A C 1
ATOM 1847 O O . PHE A 1 220 ? 4.465 -18.479 -3.030 1.00 96.50 220 PHE A O 1
ATOM 1854 N N . PRO A 1 221 ? 3.435 -20.458 -2.861 1.00 95.88 221 PRO A N 1
ATOM 1855 C CA . PRO A 1 221 ? 2.607 -20.085 -1.703 1.00 95.88 221 PRO A CA 1
ATOM 1856 C C . PRO A 1 221 ? 3.363 -19.592 -0.458 1.00 95.88 221 PRO A C 1
ATOM 1858 O O . PRO A 1 221 ? 2.744 -19.099 0.487 1.00 95.88 221 PRO A O 1
ATOM 1861 N N . LYS A 1 222 ? 4.688 -19.778 -0.406 1.00 97.38 222 LYS A N 1
ATOM 1862 C CA . LYS A 1 222 ? 5.557 -19.330 0.696 1.00 97.38 222 LYS A CA 1
ATOM 1863 C C . LYS A 1 222 ? 6.442 -18.139 0.334 1.00 97.38 222 LYS A C 1
ATOM 1865 O O . LYS A 1 222 ? 7.172 -17.658 1.201 1.00 97.38 222 LYS A O 1
ATOM 1870 N N . LEU A 1 223 ? 6.343 -17.633 -0.897 1.00 97.50 223 LEU A N 1
ATOM 1871 C CA . LEU A 1 223 ? 7.169 -16.537 -1.382 1.00 97.50 223 LEU A CA 1
ATOM 1872 C C . LEU A 1 223 ? 6.924 -15.260 -0.572 1.00 97.50 223 LEU A C 1
ATOM 1874 O O . LEU A 1 223 ? 5.785 -14.843 -0.347 1.00 97.50 223 LEU A O 1
ATOM 1878 N N . LYS A 1 224 ? 8.007 -14.636 -0.114 1.00 96.31 224 LYS A N 1
ATOM 1879 C CA . LYS A 1 224 ? 7.966 -13.447 0.739 1.00 96.31 224 LYS A CA 1
ATOM 1880 C C . LYS A 1 224 ? 7.901 -12.162 -0.079 1.00 96.31 224 LYS A C 1
ATOM 1882 O O . LYS A 1 224 ? 8.172 -12.124 -1.276 1.00 96.31 224 LYS A O 1
ATOM 1887 N N . GLY A 1 225 ? 7.559 -11.077 0.618 1.00 95.25 225 GLY A N 1
ATOM 1888 C CA . GLY A 1 225 ? 7.273 -9.776 0.015 1.00 95.25 225 GLY A CA 1
ATOM 1889 C C . GLY A 1 225 ? 8.366 -9.241 -0.914 1.00 95.25 225 GLY A C 1
ATOM 1890 O O . GLY A 1 225 ? 8.032 -8.648 -1.928 1.00 95.25 225 GLY A O 1
ATOM 1891 N N . HIS A 1 226 ? 9.653 -9.439 -0.604 1.00 97.12 226 HIS A N 1
ATOM 1892 C CA . HIS A 1 226 ? 10.752 -8.923 -1.440 1.00 97.12 226 HIS A CA 1
ATOM 1893 C C . HIS A 1 226 ? 10.690 -9.489 -2.864 1.00 97.12 226 HIS A C 1
ATOM 1895 O O . HIS A 1 226 ? 10.698 -8.726 -3.828 1.00 97.12 226 HIS A O 1
ATOM 1901 N N . ASP A 1 227 ? 10.548 -10.806 -2.995 1.00 98.31 227 ASP A N 1
ATOM 1902 C CA . ASP A 1 227 ? 10.437 -11.492 -4.281 1.00 98.31 227 ASP A CA 1
ATOM 1903 C C . ASP A 1 227 ? 9.093 -11.245 -4.976 1.00 98.31 227 ASP A C 1
ATOM 1905 O O . ASP A 1 227 ? 9.066 -11.062 -6.194 1.00 98.31 227 ASP A O 1
ATOM 1909 N N . LEU A 1 228 ? 7.989 -11.190 -4.220 1.00 97.81 228 LEU A N 1
ATOM 1910 C CA . LEU A 1 228 ? 6.671 -10.832 -4.761 1.00 97.81 228 LEU A CA 1
ATOM 1911 C C . LEU A 1 228 ? 6.718 -9.456 -5.444 1.00 97.81 228 LEU A C 1
ATOM 1913 O O . LEU A 1 228 ? 6.306 -9.309 -6.594 1.00 97.81 228 LEU A O 1
ATOM 1917 N N . GLU A 1 229 ? 7.270 -8.454 -4.758 1.00 98.06 229 GLU A N 1
ATOM 1918 C CA . GLU A 1 229 ? 7.428 -7.094 -5.281 1.00 98.06 229 GLU A CA 1
ATOM 1919 C C . GLU A 1 229 ? 8.416 -7.022 -6.441 1.00 98.06 229 GLU A C 1
ATOM 1921 O O . GLU A 1 229 ? 8.206 -6.274 -7.396 1.00 98.06 229 GLU A O 1
ATOM 1926 N N . TYR A 1 230 ? 9.494 -7.808 -6.393 1.00 98.69 230 TYR A N 1
ATOM 1927 C CA . TYR A 1 230 ? 10.461 -7.892 -7.484 1.00 98.69 230 TYR A CA 1
ATOM 1928 C C . TYR A 1 230 ? 9.791 -8.342 -8.781 1.00 98.69 230 TYR A C 1
ATOM 1930 O O . TYR A 1 230 ? 9.933 -7.687 -9.817 1.00 98.69 230 TYR A O 1
ATOM 1938 N N . ARG A 1 231 ? 8.990 -9.408 -8.715 1.00 98.62 231 ARG A N 1
ATOM 1939 C CA . ARG A 1 231 ? 8.237 -9.922 -9.863 1.00 98.62 231 ARG A CA 1
ATOM 1940 C C . ARG A 1 231 ? 7.211 -8.908 -10.357 1.00 98.62 231 ARG A C 1
ATOM 1942 O O . ARG A 1 231 ? 7.212 -8.585 -11.544 1.00 98.62 231 ARG A O 1
ATOM 1949 N N . ALA A 1 232 ? 6.395 -8.343 -9.469 1.00 98.44 232 ALA A N 1
ATOM 1950 C CA . ALA A 1 232 ? 5.358 -7.380 -9.842 1.00 98.44 232 ALA A CA 1
ATOM 1951 C C . ALA A 1 232 ? 5.927 -6.077 -10.447 1.00 98.44 232 ALA A C 1
ATOM 1953 O O . ALA A 1 232 ? 5.406 -5.571 -11.442 1.00 98.44 232 ALA A O 1
ATOM 1954 N N . LYS A 1 233 ? 7.061 -5.570 -9.949 1.00 98.56 233 LYS A N 1
ATOM 1955 C CA . LYS A 1 233 ? 7.736 -4.393 -10.531 1.00 98.56 233 LYS A CA 1
ATOM 1956 C C . LYS A 1 233 ? 8.405 -4.680 -11.873 1.00 98.56 233 LYS A C 1
ATOM 1958 O O . LYS A 1 233 ? 8.460 -3.799 -12.732 1.00 98.56 233 LYS A O 1
ATOM 1963 N N . LEU A 1 234 ? 8.902 -5.899 -12.090 1.00 98.81 234 LEU A N 1
ATOM 1964 C CA . LEU A 1 234 ? 9.349 -6.315 -13.420 1.00 98.81 234 LEU A CA 1
ATOM 1965 C C . LEU A 1 234 ? 8.173 -6.362 -14.400 1.00 98.81 234 LEU A C 1
ATOM 1967 O O . LEU A 1 234 ? 8.326 -5.905 -15.529 1.00 98.81 234 LEU A O 1
ATOM 1971 N N . VAL A 1 235 ? 6.995 -6.828 -13.970 1.00 98.69 235 VAL A N 1
ATOM 1972 C CA . VAL A 1 235 ? 5.761 -6.745 -14.771 1.00 98.69 235 VAL A CA 1
ATOM 1973 C C . VAL A 1 235 ? 5.427 -5.295 -15.121 1.00 98.69 235 VAL A C 1
ATOM 1975 O O . VAL A 1 235 ? 5.118 -5.020 -16.281 1.00 98.69 235 VAL A O 1
ATOM 1978 N N . GLU A 1 236 ? 5.553 -4.360 -14.176 1.00 98.62 236 GLU A N 1
ATOM 1979 C CA . GLU A 1 236 ? 5.354 -2.936 -14.465 1.00 98.62 236 GLU A CA 1
ATOM 1980 C C . GLU A 1 236 ? 6.320 -2.422 -15.552 1.00 98.62 236 GLU A C 1
ATOM 1982 O O . GLU A 1 236 ? 5.861 -1.827 -16.524 1.00 98.62 236 GLU A O 1
ATOM 1987 N N . LEU A 1 237 ? 7.625 -2.724 -15.465 1.00 98.44 237 LEU A N 1
ATOM 1988 C CA . LEU A 1 237 ? 8.609 -2.360 -16.506 1.00 98.44 237 LEU A CA 1
ATOM 1989 C C . LEU A 1 237 ? 8.322 -2.996 -17.867 1.00 98.44 237 LEU A C 1
ATOM 1991 O O . LEU A 1 237 ? 8.603 -2.400 -18.900 1.00 98.44 237 LEU A O 1
ATOM 1995 N N . ILE A 1 238 ? 7.832 -4.232 -17.877 1.00 98.56 238 ILE A N 1
ATOM 1996 C CA . ILE A 1 238 ? 7.559 -4.984 -19.102 1.00 98.56 238 ILE A CA 1
ATOM 1997 C C . ILE A 1 238 ? 6.375 -4.383 -19.865 1.00 98.56 238 ILE A C 1
ATOM 1999 O O . ILE A 1 238 ? 6.400 -4.362 -21.097 1.00 98.56 238 ILE A O 1
ATOM 2003 N N . TYR A 1 239 ? 5.332 -3.955 -19.150 1.00 98.44 239 TYR A N 1
ATOM 2004 C CA . TYR A 1 239 ? 4.049 -3.593 -19.752 1.00 98.44 239 TYR A CA 1
ATOM 2005 C C . TYR A 1 239 ? 3.767 -2.095 -19.821 1.00 98.44 239 TYR A C 1
ATOM 2007 O O . TYR A 1 239 ? 2.854 -1.729 -20.556 1.00 98.44 239 TYR A O 1
ATOM 2015 N N . TYR A 1 240 ? 4.517 -1.238 -19.122 1.00 97.75 240 TYR A N 1
ATOM 2016 C CA . TYR A 1 240 ? 4.376 0.204 -19.322 1.00 97.75 240 TYR A CA 1
ATOM 2017 C C . TYR A 1 240 ? 4.658 0.588 -20.781 1.00 97.75 240 TYR A C 1
ATOM 2019 O O . TYR A 1 240 ? 5.479 -0.023 -21.480 1.00 97.75 240 TYR A O 1
ATOM 2027 N N . SER A 1 241 ? 3.960 1.613 -21.250 1.00 93.88 241 SER A N 1
ATOM 2028 C CA . SER A 1 241 ? 4.130 2.157 -22.594 1.00 93.88 241 SER A CA 1
ATOM 2029 C C . SER A 1 241 ? 5.355 3.070 -22.712 1.00 93.88 241 SER A C 1
ATOM 2031 O O . SER A 1 241 ? 5.903 3.198 -23.808 1.00 93.88 241 SER A O 1
ATOM 2033 N N . ASP A 1 242 ? 5.826 3.649 -21.601 1.00 95.12 242 ASP A N 1
ATOM 2034 C CA . ASP A 1 242 ? 6.899 4.643 -21.580 1.00 95.12 242 ASP A CA 1
ATOM 2035 C C . ASP A 1 242 ? 7.767 4.621 -20.294 1.00 95.12 242 ASP A C 1
ATOM 2037 O O . ASP A 1 242 ? 7.717 3.716 -19.454 1.00 95.12 242 ASP A O 1
ATOM 2041 N N . TYR A 1 243 ? 8.594 5.659 -20.131 1.00 97.00 243 TYR A N 1
ATOM 2042 C CA . TYR A 1 243 ? 9.543 5.821 -19.028 1.00 97.00 243 TYR A CA 1
ATOM 2043 C C . TYR A 1 243 ? 8.920 6.323 -17.712 1.00 97.00 243 TYR A C 1
ATOM 2045 O O . TYR A 1 243 ? 9.663 6.567 -16.755 1.00 97.00 243 TYR A O 1
ATOM 2053 N N . GLU A 1 244 ? 7.603 6.522 -17.613 1.00 95.25 244 GLU A N 1
ATOM 2054 C CA . GLU A 1 244 ? 6.975 6.997 -16.375 1.00 95.25 244 GLU A CA 1
ATOM 2055 C C . GLU A 1 244 ? 7.207 6.033 -15.212 1.00 95.25 244 GLU A C 1
ATOM 2057 O O . GLU A 1 244 ? 7.630 6.467 -14.133 1.00 95.25 244 GLU A O 1
ATOM 2062 N N . PHE A 1 245 ? 7.046 4.724 -15.435 1.00 96.69 245 PHE A N 1
ATOM 2063 C CA . PHE A 1 245 ? 7.367 3.748 -14.396 1.00 96.69 245 PHE A CA 1
ATOM 2064 C C . PHE A 1 245 ? 8.856 3.743 -14.043 1.00 96.69 245 PHE A C 1
ATOM 2066 O O . PHE A 1 245 ? 9.203 3.616 -12.871 1.00 96.69 245 PHE A O 1
ATOM 2073 N N . MET A 1 246 ? 9.747 3.979 -15.013 1.00 97.25 246 MET A N 1
ATOM 2074 C CA . MET A 1 246 ? 11.177 4.106 -14.726 1.00 97.25 246 MET A CA 1
ATOM 2075 C C . MET A 1 246 ? 11.434 5.252 -13.737 1.00 97.25 246 MET A C 1
ATOM 2077 O O . MET A 1 246 ? 12.155 5.064 -12.761 1.00 97.25 246 MET A O 1
ATOM 2081 N N . LYS A 1 247 ? 10.788 6.416 -13.905 1.00 94.88 247 LYS A N 1
ATOM 2082 C CA . LYS A 1 247 ? 10.895 7.536 -12.946 1.00 94.88 247 LYS A CA 1
ATOM 2083 C C . LYS A 1 247 ? 10.456 7.123 -11.537 1.00 94.88 247 LYS A C 1
ATOM 2085 O O . LYS A 1 247 ? 11.133 7.465 -10.568 1.00 94.88 247 LYS A O 1
ATOM 2090 N N . LYS A 1 248 ? 9.349 6.380 -11.420 1.00 93.25 248 LYS A N 1
ATOM 2091 C CA . LYS A 1 248 ? 8.850 5.847 -10.140 1.00 93.25 248 LYS A CA 1
ATOM 2092 C C . LYS A 1 248 ? 9.851 4.866 -9.520 1.00 93.25 248 LYS A C 1
ATOM 2094 O O . LYS A 1 248 ? 10.243 5.054 -8.370 1.00 93.25 248 LYS A O 1
ATOM 2099 N N . LEU A 1 249 ? 10.343 3.902 -10.298 1.00 95.56 249 LEU A N 1
ATOM 2100 C CA . LEU A 1 249 ? 11.343 2.919 -9.875 1.00 95.56 249 LEU A CA 1
ATOM 2101 C C . LEU A 1 249 ? 12.614 3.593 -9.332 1.00 95.56 249 LEU A C 1
ATOM 2103 O O . LEU A 1 249 ? 13.144 3.184 -8.301 1.00 95.56 249 LEU A O 1
ATOM 2107 N N . LEU A 1 250 ? 13.095 4.655 -9.988 1.00 95.00 250 LEU A N 1
ATOM 2108 C CA . LEU A 1 250 ? 14.273 5.406 -9.541 1.00 95.00 250 LEU A CA 1
ATOM 2109 C C . LEU A 1 250 ? 14.083 6.046 -8.162 1.00 95.00 250 LEU A C 1
ATOM 2111 O O . LEU A 1 250 ? 15.037 6.079 -7.380 1.00 95.00 250 LEU A O 1
ATOM 2115 N N . ILE A 1 251 ? 12.878 6.529 -7.860 1.00 90.19 251 ILE A N 1
ATOM 2116 C CA . ILE A 1 251 ? 12.536 7.121 -6.560 1.00 90.19 251 ILE A CA 1
ATOM 2117 C C . ILE A 1 251 ? 12.435 6.032 -5.487 1.00 90.19 251 ILE A C 1
ATOM 2119 O O . ILE A 1 251 ? 12.982 6.197 -4.401 1.00 90.19 251 ILE A O 1
ATOM 2123 N N . GLU A 1 252 ? 11.776 4.916 -5.799 1.00 91.00 252 GLU A N 1
ATOM 2124 C CA . GLU A 1 252 ? 11.519 3.823 -4.851 1.00 91.00 252 GLU A CA 1
ATOM 2125 C C . GLU A 1 252 ? 12.764 2.988 -4.534 1.00 91.00 252 GLU A C 1
ATOM 2127 O O . GLU A 1 252 ? 12.859 2.423 -3.452 1.00 91.00 252 GLU A O 1
ATOM 2132 N N . ALA A 1 253 ? 13.732 2.912 -5.450 1.00 93.88 253 ALA A N 1
ATOM 2133 C CA . ALA A 1 253 ? 14.919 2.069 -5.324 1.00 93.88 253 ALA A CA 1
ATOM 2134 C C . ALA A 1 253 ? 15.853 2.494 -4.170 1.00 93.88 253 ALA A C 1
ATOM 2136 O O . ALA A 1 253 ? 16.874 3.159 -4.382 1.00 93.88 253 ALA A O 1
ATOM 2137 N N . VAL A 1 254 ? 15.511 2.076 -2.953 1.00 90.62 254 VAL A N 1
ATOM 2138 C CA . VAL A 1 254 ? 16.212 2.343 -1.694 1.00 90.62 254 VAL A CA 1
ATOM 2139 C C . VAL A 1 254 ? 16.514 1.011 -1.012 1.00 90.62 254 VAL A C 1
ATOM 2141 O O . VAL A 1 254 ? 15.631 0.178 -0.837 1.00 90.62 254 VAL A O 1
ATOM 2144 N N . ASN A 1 255 ? 17.764 0.806 -0.598 1.00 92.88 255 ASN A N 1
ATOM 2145 C CA . ASN A 1 255 ? 18.168 -0.415 0.096 1.00 92.88 255 ASN A CA 1
ATOM 2146 C C . ASN A 1 255 ? 17.731 -0.376 1.571 1.00 92.88 255 ASN A C 1
ATOM 2148 O O . ASN A 1 255 ? 18.478 0.082 2.435 1.00 92.88 255 ASN A O 1
ATOM 2152 N N . ASN A 1 256 ? 16.503 -0.805 1.851 1.00 87.50 256 ASN A N 1
ATOM 2153 C CA . ASN A 1 256 ? 15.974 -0.967 3.203 1.00 87.50 256 ASN A CA 1
ATOM 2154 C C . ASN A 1 256 ? 15.076 -2.212 3.286 1.00 87.50 256 ASN A C 1
ATOM 2156 O O . ASN A 1 256 ? 14.918 -2.937 2.310 1.00 87.50 256 ASN A O 1
ATOM 2160 N N . SER A 1 257 ? 14.503 -2.489 4.458 1.00 87.25 257 SER A N 1
ATOM 2161 C CA . SER A 1 257 ? 13.689 -3.691 4.680 1.00 87.25 257 SER A CA 1
ATOM 2162 C C . SER A 1 257 ? 12.307 -3.654 4.018 1.00 87.25 257 SER A C 1
ATOM 2164 O O . SER A 1 257 ? 11.642 -4.691 3.970 1.00 87.25 257 SER A O 1
ATOM 2166 N N . ASN A 1 258 ? 11.853 -2.498 3.517 1.00 88.62 258 ASN A N 1
ATOM 2167 C CA . ASN A 1 258 ? 10.550 -2.389 2.869 1.00 88.62 258 ASN A CA 1
ATOM 2168 C C . ASN A 1 258 ? 10.565 -3.149 1.527 1.00 88.62 258 ASN A C 1
ATOM 2170 O O . ASN A 1 258 ? 11.404 -2.840 0.678 1.00 88.62 258 ASN A O 1
ATOM 2174 N N . PRO A 1 259 ? 9.626 -4.086 1.302 1.00 93.06 259 PRO A N 1
ATOM 2175 C CA . PRO A 1 259 ? 9.603 -4.895 0.090 1.00 93.06 259 PRO A CA 1
ATOM 2176 C C . PRO A 1 259 ? 9.590 -4.124 -1.227 1.00 93.06 259 PRO A C 1
ATOM 2178 O O . PRO A 1 259 ? 10.395 -4.432 -2.103 1.00 93.06 259 PRO A O 1
ATOM 2181 N N . HIS A 1 260 ? 8.754 -3.088 -1.350 1.00 91.69 260 HIS A N 1
ATOM 2182 C CA . HIS A 1 260 ? 8.699 -2.290 -2.574 1.00 91.69 260 HIS A CA 1
ATOM 2183 C C . HIS A 1 260 ? 10.053 -1.623 -2.851 1.00 91.69 260 HIS A C 1
ATOM 2185 O O . HIS A 1 260 ? 10.574 -1.699 -3.966 1.00 91.69 260 HIS A O 1
ATOM 2191 N N . ASN A 1 261 ? 10.645 -0.994 -1.833 1.00 92.31 261 ASN A N 1
ATOM 2192 C CA . ASN A 1 261 ? 11.908 -0.281 -1.995 1.00 92.31 261 ASN A CA 1
ATOM 2193 C C . ASN A 1 261 ? 13.063 -1.227 -2.343 1.00 92.31 261 ASN A C 1
ATOM 2195 O O . ASN A 1 261 ? 13.846 -0.941 -3.252 1.00 92.31 261 ASN A O 1
ATOM 2199 N N . TYR A 1 262 ? 13.145 -2.363 -1.643 1.00 95.81 262 TYR A N 1
ATOM 2200 C CA . TYR A 1 262 ? 14.191 -3.358 -1.854 1.00 95.81 262 TYR A CA 1
ATOM 2201 C C . TYR A 1 262 ? 14.103 -3.983 -3.249 1.00 95.81 262 TYR A C 1
ATOM 2203 O O . TYR A 1 262 ? 15.095 -4.012 -3.977 1.00 95.81 262 TYR A O 1
ATOM 2211 N N . ALA A 1 263 ? 12.904 -4.386 -3.675 1.00 97.94 263 ALA A N 1
ATOM 2212 C CA . ALA A 1 263 ? 12.664 -4.890 -5.022 1.00 97.94 263 ALA A CA 1
ATOM 2213 C C . ALA A 1 263 ? 13.104 -3.880 -6.092 1.00 97.94 263 ALA A C 1
ATOM 2215 O O . ALA A 1 263 ? 13.872 -4.218 -6.996 1.00 97.94 263 ALA A O 1
ATOM 2216 N N . ALA A 1 264 ? 12.691 -2.614 -5.957 1.00 97.62 264 ALA A N 1
ATOM 2217 C CA . ALA A 1 264 ? 13.104 -1.551 -6.868 1.00 97.62 264 ALA A CA 1
ATOM 2218 C C . ALA A 1 264 ? 14.631 -1.346 -6.861 1.00 97.62 264 ALA A C 1
ATOM 2220 O O . ALA A 1 264 ? 15.232 -1.145 -7.918 1.00 97.62 264 ALA A O 1
ATOM 2221 N N . PHE A 1 265 ? 15.275 -1.438 -5.693 1.00 97.75 265 PHE A N 1
ATOM 2222 C CA . PHE A 1 265 ? 16.727 -1.347 -5.547 1.00 97.75 265 PHE A CA 1
ATOM 2223 C C . PHE A 1 265 ? 17.457 -2.468 -6.299 1.00 97.75 265 PHE A C 1
ATOM 2225 O O . PHE A 1 265 ? 18.380 -2.180 -7.066 1.00 97.75 265 PHE A O 1
ATOM 2232 N N . ILE A 1 266 ? 17.024 -3.724 -6.149 1.00 98.44 266 ILE A N 1
ATOM 2233 C CA . ILE A 1 266 ? 17.626 -4.863 -6.855 1.00 98.44 266 ILE A CA 1
ATOM 2234 C C . ILE A 1 266 ? 17.417 -4.743 -8.369 1.00 98.44 266 ILE A C 1
ATOM 2236 O O . ILE A 1 266 ? 18.374 -4.913 -9.130 1.00 98.44 266 ILE A O 1
ATOM 2240 N N . ILE A 1 267 ? 16.211 -4.386 -8.825 1.00 98.62 267 ILE A N 1
ATOM 2241 C CA . ILE A 1 267 ? 15.926 -4.168 -10.253 1.00 98.62 267 ILE A CA 1
ATOM 2242 C C . ILE A 1 267 ? 16.824 -3.061 -10.814 1.00 98.62 267 ILE A C 1
ATOM 2244 O O . ILE A 1 267 ? 17.480 -3.263 -11.839 1.00 98.62 267 ILE A O 1
ATOM 2248 N N . LEU A 1 268 ? 16.916 -1.917 -10.127 1.00 98.56 268 LEU A N 1
ATOM 2249 C CA . LEU A 1 268 ? 17.754 -0.803 -10.560 1.00 98.56 268 LEU A CA 1
ATOM 2250 C C . LEU A 1 268 ? 19.226 -1.207 -10.650 1.00 98.56 268 LEU A C 1
ATOM 2252 O O . LEU A 1 268 ? 19.889 -0.862 -11.627 1.00 98.56 268 LEU A O 1
ATOM 2256 N N . LYS A 1 269 ? 19.734 -1.958 -9.670 1.00 98.38 269 LYS A N 1
ATOM 2257 C CA . LYS A 1 269 ? 21.113 -2.458 -9.674 1.00 98.38 269 LYS A CA 1
ATOM 2258 C C . LYS A 1 269 ? 21.382 -3.356 -10.881 1.00 98.38 269 LYS A C 1
ATOM 2260 O O . LYS A 1 269 ? 22.386 -3.192 -11.571 1.00 98.38 269 LYS A O 1
ATOM 2265 N N . ARG A 1 270 ? 20.464 -4.282 -11.175 1.00 98.44 270 ARG A N 1
ATOM 2266 C CA . ARG A 1 270 ? 20.565 -5.208 -12.318 1.00 98.44 270 ARG A CA 1
ATOM 2267 C C . ARG A 1 270 ? 20.519 -4.465 -13.654 1.00 98.44 270 ARG A C 1
ATOM 2269 O O . ARG A 1 270 ? 21.361 -4.720 -14.513 1.00 98.44 270 ARG A O 1
ATOM 2276 N N . LEU A 1 271 ? 19.585 -3.527 -13.813 1.00 98.50 271 LEU A N 1
ATOM 2277 C CA . LEU A 1 271 ? 19.482 -2.689 -15.010 1.00 98.50 271 LEU A CA 1
ATOM 2278 C C . LEU A 1 271 ? 20.724 -1.803 -15.186 1.00 98.50 271 LEU A C 1
ATOM 2280 O O . LEU A 1 271 ? 21.284 -1.745 -16.277 1.00 98.50 271 LEU A O 1
ATOM 2284 N N . SER A 1 272 ? 21.183 -1.143 -14.118 1.00 98.44 272 SER A N 1
ATOM 2285 C CA . SER A 1 272 ? 22.323 -0.212 -14.170 1.00 98.44 272 SER A CA 1
ATOM 2286 C C . SER A 1 272 ? 23.609 -0.928 -14.561 1.00 9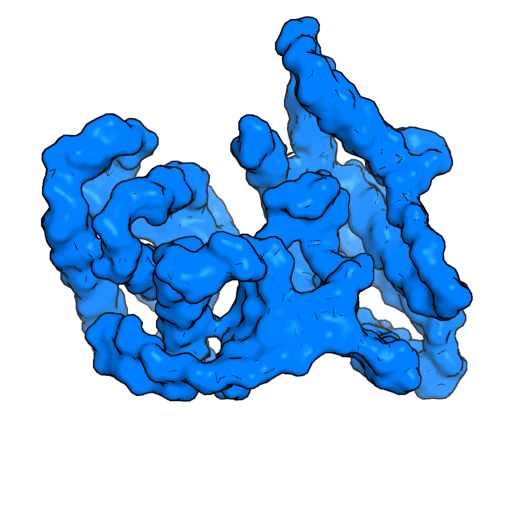8.44 272 SER A C 1
ATOM 2288 O O . SER A 1 272 ? 24.364 -0.446 -15.408 1.00 98.44 272 SER A O 1
ATOM 2290 N N . LYS A 1 273 ? 23.813 -2.133 -14.020 1.00 98.44 273 LYS A N 1
ATOM 2291 C CA . LYS A 1 273 ? 24.957 -2.968 -14.373 1.00 98.44 273 LYS A CA 1
ATOM 2292 C C . LYS A 1 273 ? 24.919 -3.396 -15.838 1.00 98.44 273 LYS A C 1
ATOM 2294 O O . LYS A 1 273 ? 25.964 -3.421 -16.477 1.00 98.44 273 LYS A O 1
ATOM 2299 N N . HIS A 1 274 ? 23.736 -3.695 -16.376 1.00 98.31 274 HIS A N 1
ATOM 2300 C CA . HIS A 1 274 ? 23.579 -4.098 -17.773 1.00 98.31 274 HIS A CA 1
ATOM 2301 C C . HIS A 1 274 ? 23.784 -2.942 -18.761 1.00 98.31 274 HIS A C 1
ATOM 2303 O O . HIS A 1 274 ? 24.509 -3.102 -19.738 1.00 98.31 274 HIS A O 1
ATOM 2309 N N . PHE A 1 275 ? 23.163 -1.787 -18.515 1.00 98.25 275 PHE A N 1
ATOM 2310 C CA . PHE A 1 275 ? 23.132 -0.691 -19.486 1.00 98.25 275 PHE A CA 1
ATOM 2311 C C . PHE A 1 275 ? 24.257 0.334 -19.325 1.00 98.25 275 PHE A C 1
ATOM 2313 O O . PHE A 1 275 ? 24.633 0.980 -20.299 1.00 98.25 275 PHE A O 1
ATOM 2320 N N . PHE A 1 276 ? 24.805 0.488 -18.118 1.00 98.06 276 PHE A N 1
ATOM 2321 C CA . PHE A 1 276 ? 25.774 1.545 -17.811 1.00 98.06 276 PHE A CA 1
ATOM 2322 C C . PHE A 1 276 ? 27.055 1.037 -17.151 1.00 98.06 276 PHE A C 1
ATOM 2324 O O . PHE A 1 276 ? 27.968 1.829 -16.937 1.00 98.06 276 PHE A O 1
ATOM 2331 N N . SER A 1 277 ? 27.141 -0.257 -16.821 1.00 96.75 277 SER A N 1
ATOM 2332 C CA . SER A 1 277 ? 28.244 -0.822 -16.028 1.00 96.75 277 SER A CA 1
ATOM 2333 C C . SER A 1 277 ? 28.446 -0.107 -14.680 1.00 96.75 277 SER A C 1
ATOM 2335 O O . SER A 1 277 ? 29.570 0.019 -14.199 1.00 96.75 277 SER A O 1
ATOM 2337 N N . THR A 1 278 ? 27.357 0.363 -14.060 1.00 96.25 278 THR A N 1
ATOM 2338 C CA . THR A 1 278 ? 27.358 1.005 -12.733 1.00 96.25 278 THR A CA 1
ATOM 2339 C C . THR A 1 278 ? 26.450 0.262 -11.754 1.00 96.25 278 THR A C 1
ATOM 2341 O O . THR A 1 278 ? 25.571 -0.497 -12.160 1.00 96.25 278 THR A O 1
ATOM 2344 N N . ASP A 1 279 ? 26.635 0.490 -10.451 1.00 91.69 279 ASP A N 1
ATOM 2345 C CA . ASP A 1 279 ? 25.807 -0.154 -9.420 1.00 91.69 279 ASP A CA 1
ATOM 2346 C C . ASP A 1 279 ? 24.415 0.476 -9.267 1.00 91.69 279 ASP A C 1
ATOM 2348 O O . ASP A 1 279 ? 23.479 -0.211 -8.864 1.00 91.69 279 ASP A O 1
ATOM 2352 N N . ALA A 1 280 ? 24.258 1.767 -9.579 1.00 94.25 280 ALA A N 1
ATOM 2353 C CA . ALA A 1 280 ? 22.969 2.461 -9.553 1.00 94.25 280 ALA A CA 1
ATOM 2354 C C . ALA A 1 280 ? 23.018 3.767 -10.366 1.00 94.25 280 ALA A C 1
ATOM 2356 O O . ALA A 1 280 ? 23.600 4.757 -9.925 1.00 94.25 280 ALA A O 1
ATOM 2357 N N . GLU A 1 281 ? 22.369 3.809 -11.531 1.00 97.06 281 GLU A N 1
ATOM 2358 C CA . GLU A 1 281 ? 22.178 5.045 -12.299 1.00 97.06 281 GLU A CA 1
ATOM 2359 C C . GLU A 1 281 ? 20.817 5.674 -11.972 1.00 97.06 281 GLU A C 1
ATOM 2361 O O . GLU A 1 281 ? 19.765 5.120 -12.283 1.00 97.06 281 GLU A O 1
ATOM 2366 N N . LYS A 1 282 ? 20.832 6.848 -11.334 1.00 94.94 282 LYS A N 1
ATOM 2367 C CA . LYS A 1 282 ? 19.625 7.543 -10.855 1.00 94.94 282 LYS A CA 1
ATOM 2368 C C . LYS A 1 282 ? 19.144 8.670 -11.773 1.00 94.94 282 LYS A C 1
ATOM 2370 O O . LYS A 1 282 ? 18.074 9.219 -11.525 1.00 94.94 282 LYS A O 1
ATOM 2375 N N . ARG A 1 283 ? 19.906 9.029 -12.810 1.00 96.12 283 ARG A N 1
ATOM 2376 C CA . ARG A 1 283 ? 19.556 10.110 -13.745 1.00 96.12 283 ARG A CA 1
ATOM 2377 C C . ARG A 1 283 ? 18.600 9.617 -14.816 1.00 96.12 283 ARG A C 1
ATOM 2379 O O . ARG A 1 283 ? 18.978 8.781 -15.636 1.00 96.12 283 ARG A O 1
ATOM 2386 N N . ILE A 1 284 ? 17.376 10.140 -14.815 1.00 96.00 284 ILE A N 1
ATOM 2387 C CA . ILE A 1 284 ? 16.342 9.765 -15.787 1.00 96.00 284 ILE A CA 1
ATOM 2388 C C . ILE A 1 284 ? 16.775 10.060 -17.227 1.00 96.00 284 ILE A C 1
ATOM 2390 O O . ILE A 1 284 ? 16.439 9.295 -18.123 1.00 96.00 284 ILE A O 1
ATOM 2394 N N . GLU A 1 285 ? 17.580 11.100 -17.431 1.00 97.38 285 GLU A N 1
ATOM 2395 C CA . GLU A 1 285 ? 18.053 11.553 -18.739 1.00 97.38 285 GLU A CA 1
ATOM 2396 C C . GLU A 1 285 ? 18.809 10.436 -19.472 1.00 97.38 285 GLU A C 1
ATOM 2398 O O . GLU A 1 285 ? 18.567 10.176 -20.649 1.00 97.38 285 GLU A O 1
ATOM 2403 N N . LYS A 1 286 ? 19.635 9.678 -18.743 1.00 97.75 286 LYS A N 1
ATOM 2404 C CA . LYS A 1 286 ? 20.362 8.528 -19.295 1.00 97.75 286 LYS A CA 1
ATOM 2405 C C . LYS A 1 286 ? 19.462 7.347 -19.627 1.00 97.75 286 LYS A C 1
ATOM 2407 O O . LYS A 1 286 ? 19.715 6.625 -20.585 1.00 97.75 286 LYS A O 1
ATOM 2412 N N . TRP A 1 287 ? 18.417 7.119 -18.835 1.00 97.88 287 TRP A N 1
ATOM 2413 C CA . TRP A 1 287 ? 17.460 6.050 -19.117 1.00 97.88 287 TRP A CA 1
ATOM 2414 C C . TRP A 1 287 ? 16.636 6.362 -20.362 1.00 97.88 287 TRP A C 1
ATOM 2416 O O . TRP A 1 287 ? 16.370 5.454 -21.141 1.00 97.88 287 TRP A O 1
ATOM 2426 N N . THR A 1 288 ? 16.292 7.633 -20.588 1.00 97.38 288 THR A N 1
ATOM 2427 C CA . THR A 1 288 ? 15.551 8.066 -21.781 1.00 97.38 288 THR A CA 1
ATOM 2428 C C . THR A 1 288 ? 16.360 7.995 -23.079 1.00 97.38 288 THR A C 1
ATOM 2430 O O . THR A 1 288 ? 15.768 7.962 -24.151 1.00 97.38 288 THR A O 1
ATOM 2433 N N . GLU A 1 289 ? 17.694 7.910 -23.009 1.00 97.62 289 GLU A N 1
ATOM 2434 C CA . GLU A 1 289 ? 18.556 7.653 -24.178 1.00 97.62 289 GLU A CA 1
ATOM 2435 C C . GLU A 1 289 ? 18.505 6.184 -24.641 1.00 97.62 289 GLU A C 1
ATOM 2437 O O . GLU A 1 289 ? 18.814 5.867 -25.793 1.00 97.62 289 GLU A O 1
ATOM 2442 N N . ILE A 1 290 ? 18.104 5.261 -23.763 1.00 97.50 290 ILE A N 1
ATOM 2443 C CA . ILE A 1 290 ? 17.963 3.842 -24.089 1.00 97.50 290 ILE A CA 1
ATOM 2444 C C . ILE A 1 290 ? 16.569 3.619 -24.656 1.00 97.50 290 ILE A C 1
ATOM 2446 O O . ILE A 1 290 ? 15.590 3.891 -23.970 1.00 97.50 290 ILE A O 1
ATOM 2450 N N . ASN A 1 291 ? 16.458 3.039 -25.855 1.00 97.44 291 ASN A N 1
ATOM 2451 C CA . ASN A 1 291 ? 15.165 2.599 -26.387 1.00 97.44 291 ASN A CA 1
ATOM 2452 C C . ASN A 1 291 ? 14.434 1.719 -25.351 1.00 97.44 291 ASN A C 1
ATOM 2454 O O . ASN A 1 291 ? 14.960 0.680 -24.938 1.00 97.44 291 ASN A O 1
ATOM 2458 N N . TYR A 1 292 ? 13.223 2.130 -24.966 1.00 97.19 292 TYR A N 1
ATOM 2459 C CA . TYR A 1 292 ? 12.428 1.472 -23.935 1.00 97.19 292 TYR A CA 1
ATOM 2460 C C . TYR A 1 292 ? 12.197 -0.023 -24.204 1.00 97.19 292 TYR A C 1
ATOM 2462 O O . TYR A 1 292 ? 12.206 -0.816 -23.267 1.00 97.19 292 TYR A O 1
ATOM 2470 N N . ASP A 1 293 ? 12.121 -0.459 -25.467 1.00 97.50 293 ASP A N 1
ATOM 2471 C CA . ASP A 1 293 ? 12.025 -1.882 -25.824 1.00 97.50 293 ASP A CA 1
ATOM 2472 C C . ASP A 1 293 ? 13.194 -2.720 -25.315 1.00 97.50 293 ASP A C 1
ATOM 2474 O O . ASP A 1 293 ? 13.018 -3.886 -24.951 1.00 97.50 293 ASP A O 1
ATOM 2478 N N . LYS A 1 294 ? 14.395 -2.137 -25.237 1.00 98.25 294 LYS A N 1
ATOM 2479 C CA . LYS A 1 294 ? 15.556 -2.814 -24.652 1.00 98.25 294 LYS A CA 1
ATOM 2480 C C . LYS A 1 294 ? 15.384 -2.977 -23.144 1.00 98.25 294 LYS A C 1
ATOM 2482 O O . LYS A 1 294 ? 15.706 -4.040 -22.618 1.00 98.25 294 LYS A O 1
ATOM 2487 N N . ILE A 1 295 ? 14.838 -1.965 -22.465 1.00 98.12 295 ILE A N 1
ATOM 2488 C CA . ILE A 1 295 ? 14.513 -2.027 -21.033 1.00 98.12 295 ILE A CA 1
ATOM 2489 C C . ILE A 1 295 ? 13.447 -3.104 -20.794 1.00 98.12 295 ILE A C 1
ATOM 2491 O O . ILE A 1 295 ? 13.666 -3.982 -19.961 1.00 98.12 295 ILE A O 1
ATOM 2495 N N . ARG A 1 296 ? 12.361 -3.114 -21.583 1.00 98.25 296 ARG A N 1
ATOM 2496 C CA . ARG A 1 296 ? 11.306 -4.145 -21.533 1.00 98.25 296 ARG A CA 1
ATOM 2497 C C . ARG A 1 296 ? 11.863 -5.549 -21.730 1.00 98.25 296 ARG A C 1
ATOM 2499 O O . ARG A 1 296 ? 11.578 -6.453 -20.946 1.00 98.25 296 ARG A O 1
ATOM 2506 N N . SER A 1 297 ? 12.694 -5.727 -22.754 1.00 98.38 297 SER A N 1
ATOM 2507 C CA . SER A 1 297 ? 13.303 -7.019 -23.084 1.00 98.38 297 SER A CA 1
ATOM 2508 C C . SER A 1 297 ? 14.217 -7.517 -21.966 1.00 98.38 297 SER A C 1
ATOM 2510 O O . SER A 1 297 ? 14.201 -8.700 -21.626 1.00 98.38 297 SER A O 1
ATOM 2512 N N . PHE A 1 298 ? 14.992 -6.623 -21.347 1.00 98.69 298 PHE A N 1
ATOM 2513 C CA . PHE A 1 298 ? 15.843 -7.005 -20.226 1.00 98.69 298 PHE A CA 1
ATOM 2514 C C . PHE A 1 298 ? 15.038 -7.262 -18.945 1.00 98.69 298 PHE A C 1
ATOM 2516 O O . PHE A 1 298 ? 15.328 -8.225 -18.242 1.00 98.69 298 PHE A O 1
ATOM 2523 N N . ALA A 1 299 ? 13.986 -6.488 -18.666 1.00 98.69 299 ALA A N 1
ATOM 2524 C CA . ALA A 1 299 ? 13.072 -6.757 -17.556 1.00 98.69 299 ALA A CA 1
ATOM 2525 C C . ALA A 1 299 ? 12.387 -8.128 -17.706 1.00 98.69 299 ALA A C 1
ATOM 2527 O O . ALA A 1 299 ? 12.331 -8.896 -16.748 1.00 98.69 299 ALA A O 1
ATOM 2528 N N . ARG A 1 300 ? 11.968 -8.491 -18.928 1.00 98.69 300 ARG A N 1
ATOM 2529 C CA . ARG A 1 300 ? 11.475 -9.837 -19.259 1.00 98.69 300 ARG A CA 1
ATOM 2530 C C . ARG A 1 300 ? 12.517 -10.913 -18.969 1.00 98.69 300 ARG A C 1
ATOM 2532 O O . ARG A 1 300 ? 12.187 -11.934 -18.376 1.00 98.69 300 ARG A O 1
ATOM 2539 N N . LYS A 1 301 ? 13.770 -10.687 -19.370 1.00 98.69 301 LYS A N 1
ATOM 2540 C CA . LYS A 1 301 ? 14.869 -11.616 -19.091 1.00 98.69 301 LYS A CA 1
ATOM 2541 C C . LYS A 1 301 ? 15.058 -11.817 -17.584 1.00 98.69 301 LYS A C 1
ATOM 2543 O O . LYS A 1 301 ? 15.111 -12.958 -17.145 1.00 98.69 301 LYS A O 1
ATOM 2548 N N . LEU A 1 302 ? 15.097 -10.735 -16.802 1.00 98.75 302 LEU A N 1
ATOM 2549 C CA . LEU A 1 302 ? 15.203 -10.802 -15.339 1.00 98.75 302 LEU A CA 1
ATOM 2550 C C . LEU A 1 302 ? 14.030 -11.560 -14.709 1.00 98.75 302 LEU A C 1
ATOM 2552 O O . LEU A 1 302 ? 14.235 -12.351 -13.793 1.00 98.75 302 LEU A O 1
ATOM 2556 N N . PHE A 1 303 ? 12.819 -11.347 -15.221 1.00 98.75 303 PHE A N 1
ATOM 2557 C CA . PHE A 1 303 ? 11.628 -12.041 -14.747 1.00 98.75 303 PHE A CA 1
ATOM 2558 C C . PHE A 1 303 ? 11.738 -13.553 -14.990 1.00 98.75 303 PHE A C 1
ATOM 2560 O O . PHE A 1 303 ? 11.565 -14.338 -14.063 1.00 98.75 303 PHE A O 1
ATOM 2567 N N . ASN A 1 304 ? 12.115 -13.963 -16.204 1.00 98.50 304 ASN A N 1
ATOM 2568 C CA . ASN A 1 304 ? 12.271 -15.376 -16.560 1.00 98.50 304 ASN A CA 1
ATOM 2569 C C . ASN A 1 304 ? 13.414 -16.053 -15.784 1.00 98.50 304 ASN A C 1
ATOM 2571 O O . ASN A 1 304 ? 13.291 -17.210 -15.380 1.00 98.50 304 ASN A O 1
ATOM 2575 N N . GLU A 1 305 ? 14.524 -15.339 -15.564 1.00 98.38 305 GLU A N 1
ATOM 2576 C CA . GLU A 1 305 ? 15.628 -15.802 -14.715 1.00 98.38 305 GLU A CA 1
ATOM 2577 C C . GLU A 1 305 ? 15.143 -16.060 -13.283 1.00 98.38 305 GLU A C 1
ATOM 2579 O O . GLU A 1 305 ? 15.407 -17.127 -12.732 1.00 98.38 305 GLU A O 1
ATOM 2584 N N . HIS A 1 306 ? 14.380 -15.127 -12.705 1.00 98.38 306 HIS A N 1
ATOM 2585 C CA . HIS A 1 306 ? 13.814 -15.268 -11.361 1.00 98.38 306 HIS A CA 1
ATOM 2586 C C . HIS A 1 306 ? 12.806 -16.420 -11.269 1.00 98.38 306 HIS A C 1
ATOM 2588 O O . HIS A 1 306 ? 12.925 -17.250 -10.371 1.00 98.38 306 HIS A O 1
ATOM 2594 N N . THR A 1 307 ? 11.892 -16.551 -12.240 1.00 97.75 307 THR A N 1
ATOM 2595 C CA . THR A 1 307 ? 10.977 -17.706 -12.332 1.00 97.75 307 THR A CA 1
ATOM 2596 C C . THR A 1 307 ? 11.755 -19.025 -12.356 1.00 97.75 307 THR A C 1
ATOM 2598 O O . THR A 1 307 ? 11.423 -19.947 -11.614 1.00 97.75 307 THR A O 1
ATOM 2601 N N . SER A 1 308 ? 12.829 -19.106 -13.148 1.00 97.56 308 SER A N 1
ATOM 2602 C CA . SER A 1 308 ? 13.661 -20.315 -13.239 1.00 97.56 308 SER A CA 1
ATOM 2603 C C . SER A 1 308 ? 14.364 -20.633 -11.914 1.00 97.56 308 SER A C 1
ATOM 2605 O O . SER A 1 308 ? 14.437 -21.794 -11.518 1.00 97.56 308 SER A O 1
ATOM 2607 N N . MET A 1 309 ? 14.851 -19.611 -11.199 1.00 97.81 309 MET A N 1
ATOM 2608 C CA . MET A 1 309 ? 15.451 -19.779 -9.870 1.00 97.81 309 MET A CA 1
ATOM 2609 C C . MET A 1 309 ? 14.436 -20.326 -8.862 1.00 97.81 309 MET A C 1
ATOM 2611 O O . MET A 1 309 ? 14.758 -21.271 -8.143 1.00 97.81 309 MET A O 1
ATOM 2615 N N . LEU A 1 310 ? 13.210 -19.794 -8.842 1.00 97.25 310 LEU A N 1
ATOM 2616 C CA . LEU A 1 310 ? 12.144 -20.286 -7.966 1.00 97.25 310 LEU A CA 1
ATOM 2617 C C . LEU A 1 310 ? 11.749 -21.733 -8.290 1.00 97.25 310 LEU A C 1
ATOM 2619 O O . LEU A 1 310 ? 11.649 -22.555 -7.387 1.00 97.25 310 LEU A O 1
ATOM 2623 N N . GLN A 1 311 ? 11.575 -22.062 -9.573 1.00 96.00 311 GLN A N 1
ATOM 2624 C CA . GLN A 1 311 ? 11.198 -23.408 -10.027 1.00 96.00 311 GLN A CA 1
ATOM 2625 C C . GLN A 1 311 ? 12.305 -24.453 -9.836 1.00 96.00 311 GLN A C 1
ATOM 2627 O O . GLN A 1 311 ? 12.019 -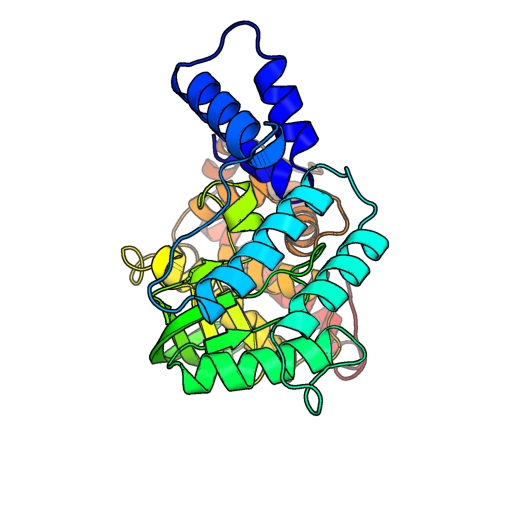25.646 -9.789 1.00 96.00 311 GLN A O 1
ATOM 2632 N N . SER A 1 312 ? 13.566 -24.025 -9.728 1.00 96.88 312 SER A N 1
ATOM 2633 C CA . SER A 1 312 ? 14.680 -24.918 -9.383 1.00 96.88 312 SER A CA 1
ATOM 2634 C C . SER A 1 312 ? 14.681 -25.350 -7.910 1.00 96.88 312 SER A C 1
ATOM 2636 O O . SER A 1 312 ? 15.415 -26.267 -7.542 1.00 96.88 312 SER A O 1
ATOM 2638 N N . GLN A 1 313 ? 13.868 -24.699 -7.073 1.00 95.81 313 GLN A N 1
ATOM 2639 C CA . GLN A 1 313 ? 13.638 -25.052 -5.674 1.00 95.81 313 GLN A CA 1
ATOM 2640 C C . GLN A 1 313 ? 12.273 -25.734 -5.500 1.00 95.81 313 GLN A C 1
ATOM 2642 O O . GLN A 1 313 ? 11.471 -25.815 -6.430 1.00 95.81 313 GLN A O 1
ATOM 2647 N N . ASP A 1 314 ? 11.984 -26.218 -4.291 1.00 94.69 314 ASP A N 1
ATOM 2648 C CA . ASP A 1 314 ? 10.639 -26.692 -3.961 1.00 94.69 314 ASP A CA 1
ATOM 2649 C C . ASP A 1 314 ? 9.677 -25.499 -3.839 1.00 94.69 314 ASP A C 1
ATOM 2651 O O . ASP A 1 314 ? 9.695 -24.755 -2.853 1.00 94.69 314 ASP A O 1
ATOM 2655 N N . VAL A 1 315 ? 8.807 -25.350 -4.839 1.00 93.56 315 VAL A N 1
ATOM 2656 C CA . VAL A 1 315 ? 7.818 -24.268 -4.965 1.00 93.56 315 VAL A CA 1
ATOM 2657 C C . VAL A 1 315 ? 6.865 -24.152 -3.769 1.00 93.56 315 VAL A C 1
ATOM 2659 O O . VAL A 1 315 ? 6.323 -23.076 -3.515 1.00 93.56 315 VAL A O 1
ATOM 2662 N N . HIS A 1 316 ? 6.677 -25.226 -2.996 1.00 94.56 316 HIS A N 1
ATOM 2663 C CA . HIS A 1 316 ? 5.829 -25.224 -1.804 1.00 94.56 316 HIS A CA 1
ATOM 2664 C C . HIS A 1 316 ? 6.542 -24.720 -0.546 1.00 94.56 316 HIS A C 1
ATOM 2666 O O . HIS A 1 316 ? 5.880 -24.475 0.466 1.00 94.56 316 HIS A O 1
ATOM 2672 N N . THR A 1 317 ? 7.865 -24.554 -0.597 1.00 95.56 317 THR A N 1
ATOM 2673 C CA . THR A 1 317 ? 8.682 -24.124 0.547 1.00 95.56 317 THR A CA 1
ATOM 2674 C C . THR A 1 317 ? 9.571 -22.921 0.262 1.00 95.56 317 THR A C 1
ATOM 2676 O O . THR A 1 317 ? 10.017 -22.286 1.213 1.00 95.56 317 THR A O 1
ATOM 2679 N N . VAL A 1 318 ? 9.817 -22.581 -1.008 1.00 96.94 318 VAL A N 1
ATOM 2680 C CA . VAL A 1 318 ? 10.668 -21.447 -1.379 1.00 96.94 318 VAL A CA 1
ATOM 2681 C C . VAL A 1 318 ? 10.099 -20.146 -0.822 1.00 96.94 318 VAL A C 1
ATOM 2683 O O . VAL A 1 318 ? 8.961 -19.763 -1.095 1.00 96.94 318 VAL A O 1
ATOM 2686 N N . GLU A 1 319 ? 10.910 -19.466 -0.015 1.00 96.56 319 GLU A N 1
ATOM 2687 C CA . GLU A 1 319 ? 10.513 -18.214 0.623 1.00 96.56 319 GLU A CA 1
ATOM 2688 C C . GLU A 1 319 ? 11.120 -16.988 -0.062 1.00 96.56 319 GLU A C 1
ATOM 2690 O O . GLU A 1 319 ? 10.511 -15.921 -0.028 1.00 96.56 319 GLU A O 1
ATOM 2695 N N . SER A 1 320 ? 12.315 -17.107 -0.651 1.00 96.50 320 SER A N 1
ATOM 2696 C CA . SER A 1 320 ? 13.030 -15.990 -1.281 1.00 96.50 320 SER A CA 1
ATOM 2697 C C . SER A 1 320 ? 14.242 -16.464 -2.089 1.00 96.50 320 SER A C 1
ATOM 2699 O O . SER A 1 320 ? 14.860 -17.469 -1.726 1.00 96.50 320 SER A O 1
ATOM 2701 N N . VAL A 1 321 ? 14.601 -15.744 -3.161 1.00 96.06 321 VAL A N 1
ATOM 2702 C CA . VAL A 1 321 ? 15.810 -16.009 -3.969 1.00 96.06 321 VAL A CA 1
ATOM 2703 C C . VAL A 1 321 ? 16.609 -14.753 -4.346 1.00 96.06 321 VAL A C 1
ATOM 2705 O O . VAL A 1 321 ? 17.536 -14.853 -5.159 1.00 96.06 321 VAL A O 1
ATOM 2708 N N . ILE A 1 322 ? 16.277 -13.586 -3.778 1.00 91.69 322 ILE A N 1
ATOM 2709 C CA . ILE A 1 322 ? 16.960 -12.304 -4.046 1.00 91.69 322 ILE A CA 1
ATOM 2710 C C . ILE A 1 322 ? 17.487 -11.607 -2.799 1.00 91.69 322 ILE A C 1
ATOM 2712 O O . ILE A 1 322 ? 16.903 -11.788 -1.709 1.00 91.69 322 ILE A O 1
#